Protein AF-A2FQ70-F1 (afdb_monomer)

Solvent-accessible surface area (backbone atoms only — not comparable to full-atom values): 15731 Å² total; per-residue (Å²): 133,91,79,82,79,74,64,82,84,47,38,10,78,72,77,66,45,71,36,77,46,61,40,93,84,80,62,54,31,22,61,46,71,70,40,51,61,66,70,35,66,69,57,44,52,50,53,54,53,52,56,50,64,78,64,57,74,79,84,76,52,71,67,57,53,53,50,53,50,50,51,51,51,51,51,63,72,43,50,85,73,50,71,77,78,72,83,74,77,78,70,72,68,74,56,78,50,94,68,68,82,82,52,70,74,64,92,48,76,66,68,93,80,77,65,93,39,49,69,28,43,48,51,18,48,42,36,24,50,45,44,49,34,62,75,40,57,71,56,49,85,90,44,52,66,61,50,52,56,49,33,35,64,25,7,56,52,51,66,52,86,66,88,36,82,38,58,64,63,22,45,53,55,30,57,52,34,40,65,75,40,101,72,61,68,58,69,70,58,58,51,51,31,47,48,48,41,31,46,25,40,73,40,64,49,45,43,36,39,54,39,41,52,52,26,59,62,34,65,82,47,91,52,60,70,38,28,51,51,31,49,49,48,35,19,37,50,81,71,58,50,71,67,59,39,52,50,53,26,51,53,40,47,56,50,38,53,54,51,52,51,52,51,54,55,52,55,54,52,60,61,74,75,108

Organism: Trichomonas vaginalis (strain ATCC PRA-98 / G3) (NCBI:txid412133)

Secondary structure (DSSP, 8-state):
-------GGGB-TTT-SBP-EE-TTT--EESSHHHHHHH-HHHHHHHHHHHHHHTPPP---HHHHHHHHHHHHHHHHTTTTS------PPP--GGGSSS-SS-----SPPPSS--TTHHHHHHHHHHHHHHHHHHTTT--GGGHHHHHHHHHHH-HHHHS-----SHHHHHHHHHHHHHHSTT---HHHHHHHHHHHHHHTT-HHHHHHHHHHHHHHHHTSS-HHHHHHHHHHHHHGGGS-HHHHHHHHHHHHHHHHHHHHHHHHHHHHHHTT-

InterPro domains:
  IPR007009 Shq1, C-terminal domain [PF04925] (117-255)
  IPR007529 Zinc finger, HIT-type [PF04438] (10-37)
  IPR007529 Zinc finger, HIT-type [PS51083] (12-43)
  IPR039646 Zinc finger HIT domain-containing protein 2 [PTHR15555] (112-255)

Nearest PDB structures (foldseek):
  3zuz-assembly1_A  TM=5.993E-01  e=3.998E-04  Saccharomyces cerevisiae S288C
  3uah-assembly1_A  TM=6.498E-01  e=1.653E-03  Saccharomyces cerevisiae S288C

Mean predicted aligned error: 15.1 Å

Structure (mmCIF, N/CA/C/O backbone):
data_AF-A2FQ70-F1
#
_entry.id   AF-A2FQ70-F1
#
loop_
_atom_site.group_PDB
_atom_site.id
_atom_site.type_symbol
_atom_site.label_atom_id
_atom_site.label_alt_id
_atom_site.label_comp_id
_atom_site.label_asym_id
_atom_site.label_entity_id
_atom_site.label_seq_id
_atom_site.pdbx_PDB_ins_code
_atom_site.Cartn_x
_atom_site.Cartn_y
_atom_site.Cartn_z
_atom_site.occupancy
_atom_site.B_iso_or_equiv
_atom_site.auth_seq_id
_atom_site.auth_comp_id
_atom_site.auth_asym_id
_atom_site.auth_atom_id
_atom_site.pdbx_PDB_model_num
ATOM 1 N N . MET A 1 1 ? 39.491 43.743 -41.163 1.00 35.88 1 MET A N 1
ATOM 2 C CA . MET A 1 1 ? 39.012 42.982 -42.331 1.00 35.88 1 MET A CA 1
ATOM 3 C C . MET A 1 1 ? 39.316 41.528 -42.066 1.00 35.88 1 MET A C 1
ATOM 5 O O . MET A 1 1 ? 40.481 41.169 -41.952 1.00 35.88 1 MET A O 1
ATOM 9 N N . GLU A 1 2 ? 38.250 40.767 -41.841 1.00 43.47 2 GLU A N 1
ATOM 10 C CA . GLU A 1 2 ? 38.241 39.314 -41.711 1.00 43.47 2 GLU A CA 1
ATOM 11 C C . GLU A 1 2 ? 38.916 38.644 -42.904 1.00 43.47 2 GLU A C 1
ATOM 13 O O . GLU A 1 2 ? 38.654 39.025 -44.043 1.00 43.47 2 GLU A O 1
ATOM 18 N N . LYS A 1 3 ? 39.688 37.594 -42.623 1.00 39.66 3 LYS A N 1
ATOM 19 C CA . LYS A 1 3 ? 39.691 36.358 -43.409 1.00 39.66 3 LYS A CA 1
ATOM 20 C C . LYS A 1 3 ? 39.972 35.199 -42.458 1.00 39.66 3 LYS A C 1
ATOM 22 O O . LYS A 1 3 ? 41.116 34.821 -42.238 1.00 39.66 3 LYS A O 1
ATOM 27 N N . THR A 1 4 ? 38.923 34.674 -41.837 1.00 43.19 4 THR A N 1
ATOM 28 C CA . THR A 1 4 ? 38.932 33.288 -41.366 1.00 43.19 4 THR A CA 1
ATOM 29 C C . THR A 1 4 ? 38.690 32.418 -42.590 1.00 43.19 4 THR A C 1
ATOM 31 O O . THR A 1 4 ? 37.541 32.182 -42.962 1.00 43.19 4 THR A O 1
ATOM 34 N N . ASP A 1 5 ? 39.769 31.991 -43.242 1.00 45.50 5 ASP A N 1
ATOM 35 C CA . ASP A 1 5 ? 39.714 30.853 -44.154 1.00 45.50 5 ASP A CA 1
ATOM 36 C C . ASP A 1 5 ? 39.382 29.624 -43.298 1.00 45.50 5 ASP A C 1
ATOM 38 O O . ASP A 1 5 ? 40.244 29.031 -42.651 1.00 45.50 5 ASP A O 1
ATOM 42 N N . ILE A 1 6 ? 38.091 29.298 -43.203 1.00 50.47 6 ILE A N 1
ATOM 43 C CA . ILE A 1 6 ? 37.646 27.998 -42.708 1.00 50.47 6 ILE A CA 1
ATOM 44 C C . ILE A 1 6 ? 38.083 27.006 -43.779 1.00 50.47 6 ILE A C 1
ATOM 46 O O . ILE A 1 6 ? 37.476 26.935 -44.848 1.00 50.47 6 ILE A O 1
ATOM 50 N N . ASP A 1 7 ? 39.173 26.295 -43.506 1.00 50.72 7 ASP A N 1
ATOM 51 C CA . ASP A 1 7 ? 39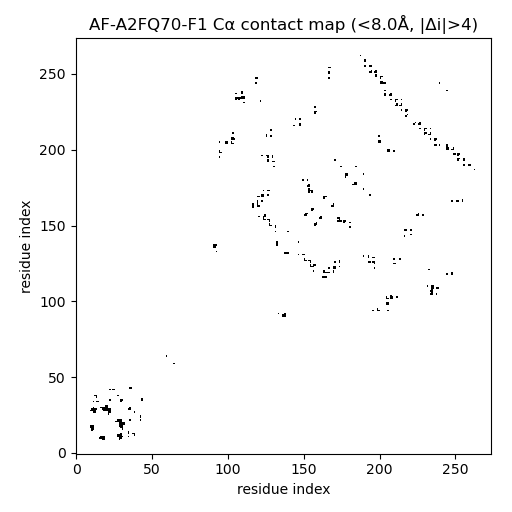.634 25.183 -44.322 1.00 50.72 7 ASP A CA 1
ATOM 52 C C . ASP A 1 7 ? 38.470 24.185 -44.468 1.00 50.72 7 ASP A C 1
ATOM 54 O O . ASP A 1 7 ? 38.008 23.575 -43.500 1.00 50.72 7 ASP A O 1
ATOM 58 N N . LEU A 1 8 ? 37.942 24.068 -45.690 1.00 54.56 8 LEU A N 1
ATOM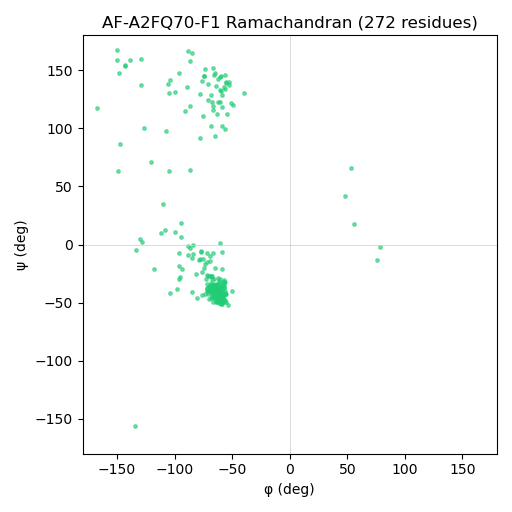 59 C CA . LEU A 1 8 ? 36.805 23.211 -46.057 1.00 54.56 8 LEU A CA 1
ATOM 60 C C . LEU A 1 8 ? 37.052 21.723 -45.746 1.00 54.56 8 LEU A C 1
ATOM 62 O O . LEU A 1 8 ? 36.144 20.904 -45.878 1.00 54.56 8 LEU A O 1
ATOM 66 N N . THR A 1 9 ? 38.267 21.363 -45.330 1.00 60.31 9 THR A N 1
ATOM 67 C CA . THR A 1 9 ? 38.670 20.006 -44.970 1.00 60.31 9 THR A CA 1
ATOM 68 C C . THR A 1 9 ? 38.341 19.603 -43.526 1.00 60.31 9 THR A C 1
ATOM 70 O O . THR A 1 9 ? 38.402 18.415 -43.221 1.00 60.31 9 THR A O 1
ATOM 73 N N . ASP A 1 10 ? 37.889 20.520 -42.665 1.00 75.81 10 ASP A N 1
ATOM 74 C CA . ASP A 1 10 ? 37.580 20.234 -41.250 1.00 75.81 10 ASP A CA 1
ATOM 75 C C . ASP A 1 10 ? 36.085 20.025 -40.952 1.00 75.81 10 ASP A C 1
ATOM 77 O O . ASP A 1 10 ? 35.665 19.978 -39.792 1.00 75.81 10 ASP A O 1
ATOM 81 N N . LEU A 1 11 ? 35.246 19.900 -41.980 1.00 86.62 11 LEU A N 1
ATOM 82 C CA . LEU A 1 11 ? 33.803 19.739 -41.816 1.00 86.62 11 LEU A CA 1
ATOM 83 C C . LEU A 1 11 ? 33.376 18.267 -41.867 1.00 86.62 11 LEU A C 1
ATOM 85 O O . LEU A 1 11 ? 33.967 17.428 -42.537 1.00 86.62 11 LEU A O 1
ATOM 89 N N . CYS A 1 12 ? 32.326 17.957 -41.114 1.00 90.38 12 CYS A N 1
ATOM 90 C CA . CYS A 1 12 ? 31.648 16.671 -41.098 1.00 90.38 12 CYS A CA 1
ATOM 91 C C . CYS A 1 12 ? 30.936 16.456 -42.434 1.00 90.38 12 CYS A C 1
ATOM 93 O O . CYS A 1 12 ? 30.106 17.278 -42.826 1.00 90.38 12 CYS A O 1
ATOM 95 N N . ASP A 1 13 ? 31.169 15.310 -43.066 1.00 86.50 13 ASP A N 1
ATOM 96 C CA . ASP A 1 13 ? 30.586 14.967 -44.368 1.00 86.50 13 ASP A CA 1
ATOM 97 C C . ASP A 1 13 ? 29.068 14.712 -44.300 1.00 86.50 13 ASP A C 1
ATOM 99 O O . ASP A 1 13 ? 28.409 14.581 -45.325 1.00 86.50 13 ASP A O 1
ATOM 103 N N . VAL A 1 14 ? 28.499 14.634 -43.090 1.00 88.44 14 VAL A N 1
ATOM 104 C CA . VAL A 1 14 ? 27.070 14.356 -42.864 1.00 88.44 14 VAL A CA 1
ATOM 105 C C . VAL A 1 14 ? 26.281 15.606 -42.479 1.00 88.44 14 VAL A C 1
ATOM 107 O O . VAL A 1 14 ? 25.147 15.773 -42.912 1.00 88.44 14 VAL A O 1
ATOM 110 N N . CYS A 1 15 ? 26.836 16.468 -41.623 1.00 91.06 15 CYS A N 1
ATOM 111 C CA . CYS A 1 15 ? 26.103 17.610 -41.057 1.00 91.06 15 CYS A CA 1
ATOM 112 C C . CYS A 1 15 ? 26.823 18.954 -41.206 1.00 91.06 15 CYS A C 1
ATOM 114 O O . CYS A 1 15 ? 26.337 19.957 -40.688 1.00 91.06 15 CYS A O 1
ATOM 116 N N . HIS A 1 16 ? 27.989 18.968 -41.861 1.00 87.50 16 HIS A N 1
ATOM 117 C CA . HIS A 1 16 ? 28.802 20.152 -42.150 1.00 87.50 16 HIS A CA 1
ATOM 118 C C . HIS A 1 16 ? 29.208 20.995 -40.925 1.00 87.50 16 HIS A C 1
ATOM 120 O O . HIS A 1 16 ? 29.621 22.141 -41.063 1.00 87.50 16 HIS A O 1
ATOM 126 N N . LYS A 1 17 ? 29.130 20.430 -39.714 1.00 87.00 17 LYS A N 1
ATOM 127 C CA . LYS A 1 17 ? 29.745 20.980 -38.492 1.00 87.00 17 LYS A CA 1
ATOM 128 C C . LYS A 1 17 ? 31.205 20.540 -38.396 1.00 87.00 17 LYS A C 1
ATOM 130 O O . LYS A 1 17 ? 31.579 19.575 -39.050 1.00 87.00 17 LYS A O 1
ATOM 135 N N . LYS A 1 18 ? 32.013 21.176 -37.543 1.00 87.12 18 LYS A N 1
ATOM 136 C CA . LYS A 1 18 ? 33.415 20.782 -37.319 1.00 87.12 18 LYS A CA 1
ATOM 137 C C . LYS A 1 18 ? 33.537 19.278 -37.016 1.00 87.12 18 LYS A C 1
ATOM 139 O O . LYS A 1 18 ? 32.911 18.779 -36.078 1.00 87.12 18 LYS A O 1
ATOM 144 N N . ALA A 1 19 ? 34.307 18.558 -37.824 1.00 86.69 19 ALA A N 1
ATOM 145 C CA . ALA A 1 19 ? 34.587 17.144 -37.636 1.00 86.69 19 ALA A CA 1
ATOM 146 C C . ALA A 1 19 ? 35.585 16.939 -36.490 1.00 86.69 19 ALA A C 1
ATOM 148 O O . ALA A 1 19 ? 36.494 17.739 -36.285 1.00 86.69 19 ALA A O 1
ATOM 149 N N . MET A 1 20 ? 35.409 15.851 -35.742 1.00 87.38 20 MET A N 1
ATOM 150 C CA . MET A 1 20 ? 36.317 15.461 -34.654 1.00 87.38 20 MET A CA 1
ATOM 151 C C . MET A 1 20 ? 36.990 14.115 -34.909 1.00 87.38 20 MET A C 1
ATOM 153 O O . MET A 1 20 ? 38.029 13.818 -34.327 1.00 87.38 20 MET A O 1
ATOM 157 N N . TYR A 1 21 ? 36.398 13.298 -35.775 1.00 89.44 21 TYR A N 1
ATOM 158 C CA . TYR A 1 21 ? 36.809 11.927 -36.015 1.00 89.44 21 TYR A CA 1
ATOM 159 C C . TYR A 1 21 ? 36.755 11.620 -37.511 1.00 89.44 21 TYR A C 1
ATOM 161 O O . TYR A 1 21 ? 36.060 12.293 -38.274 1.00 89.44 21 TYR A O 1
ATOM 169 N N . SER A 1 22 ? 37.486 10.590 -37.932 1.00 89.38 22 SER A N 1
ATOM 170 C CA . SER A 1 22 ? 37.495 10.102 -39.314 1.00 89.38 22 SER A CA 1
ATOM 171 C C . SER A 1 22 ? 37.249 8.600 -39.338 1.00 89.38 22 SER A C 1
ATOM 173 O O . SER A 1 22 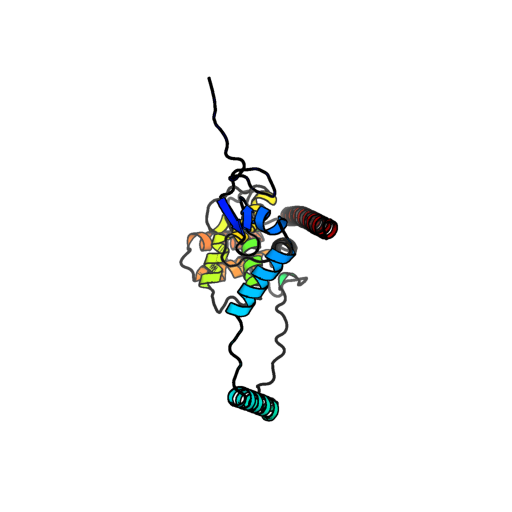? 37.790 7.859 -38.517 1.00 89.38 22 SER A O 1
ATOM 175 N N . CYS A 1 23 ? 36.411 8.142 -40.266 1.00 87.31 23 CYS A N 1
ATOM 176 C CA . CYS A 1 23 ? 36.077 6.734 -40.408 1.00 87.31 23 CYS A CA 1
ATOM 177 C C . CYS A 1 23 ? 37.314 5.954 -40.882 1.00 87.31 23 CYS A C 1
ATOM 179 O O . CYS A 1 23 ? 37.824 6.237 -41.965 1.00 87.31 23 CYS A O 1
ATOM 181 N N . PRO A 1 24 ? 37.772 4.925 -40.150 1.00 82.19 24 PRO A N 1
ATOM 182 C CA . PRO A 1 24 ? 38.987 4.188 -40.501 1.00 82.19 24 PRO A CA 1
ATOM 183 C C . PRO A 1 24 ? 38.845 3.345 -41.777 1.00 82.19 24 PRO A C 1
ATOM 185 O O . PRO A 1 24 ? 39.841 2.876 -42.314 1.00 82.19 24 PRO A O 1
ATOM 188 N N . ASN A 1 25 ? 37.618 3.127 -42.263 1.00 83.38 25 ASN A N 1
ATOM 189 C CA . ASN A 1 25 ? 37.354 2.288 -43.432 1.00 83.38 25 ASN A CA 1
ATOM 190 C C . ASN A 1 25 ? 37.231 3.079 -44.746 1.00 83.38 25 ASN A C 1
ATOM 192 O O . ASN A 1 25 ? 37.525 2.537 -45.806 1.00 83.38 25 ASN A O 1
ATOM 196 N N . CYS A 1 26 ? 36.775 4.332 -44.706 1.00 88.19 26 CYS A N 1
ATOM 197 C CA . CYS A 1 26 ? 36.574 5.144 -45.915 1.00 88.19 26 CYS A CA 1
ATOM 198 C C . CYS A 1 26 ? 37.138 6.567 -45.824 1.00 88.19 26 CYS A C 1
ATOM 200 O O . CYS A 1 26 ? 37.082 7.295 -46.806 1.00 88.19 26 CYS A O 1
ATOM 202 N N . GLY A 1 27 ? 37.653 6.979 -44.663 1.00 85.38 27 GLY A N 1
ATOM 203 C CA . GLY A 1 27 ? 38.191 8.320 -44.433 1.00 85.38 27 GLY A CA 1
ATOM 204 C C . GLY A 1 27 ? 37.144 9.414 -44.205 1.00 85.38 27 GLY A C 1
ATOM 205 O O . GLY A 1 27 ? 37.535 10.543 -43.933 1.00 85.38 27 GLY A O 1
ATOM 206 N N . ALA A 1 28 ? 35.843 9.103 -44.269 1.00 87.88 28 ALA A N 1
ATOM 207 C CA . ALA A 1 28 ? 34.776 10.090 -44.078 1.00 87.88 28 ALA A CA 1
ATOM 208 C C . ALA A 1 28 ? 34.855 10.752 -42.695 1.00 87.88 28 ALA A C 1
ATOM 210 O O . ALA A 1 28 ? 34.970 10.068 -41.671 1.00 87.88 28 ALA A O 1
ATOM 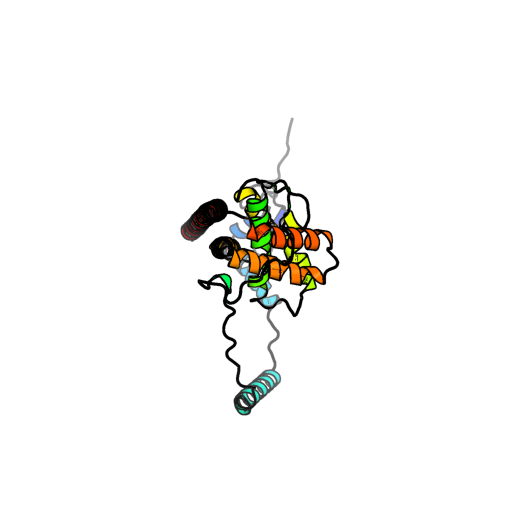211 N N . ARG A 1 29 ? 34.767 12.079 -42.659 1.00 88.44 29 ARG A N 1
ATOM 212 C CA . ARG A 1 29 ? 34.905 12.889 -41.450 1.00 88.44 29 ARG A CA 1
ATOM 213 C C . ARG A 1 29 ? 33.554 13.076 -40.773 1.00 88.44 29 ARG A C 1
ATOM 215 O O . ARG A 1 29 ? 32.553 13.377 -41.420 1.00 88.44 29 ARG A O 1
ATOM 222 N N . TYR A 1 30 ? 33.509 12.919 -39.452 1.00 91.19 30 TYR A N 1
ATOM 223 C CA . TYR A 1 30 ? 32.272 13.032 -38.681 1.00 91.19 30 TYR A CA 1
ATOM 224 C C . TYR A 1 30 ? 32.474 13.696 -37.313 1.00 91.19 30 TYR A C 1
ATOM 226 O O . TYR A 1 30 ? 33.564 13.684 -36.738 1.00 91.19 30 TYR A O 1
ATOM 234 N N . CYS A 1 31 ? 31.410 14.302 -36.777 1.00 91.12 31 CYS A N 1
ATOM 235 C CA . CYS A 1 31 ? 31.449 14.996 -35.483 1.00 91.12 31 CYS A CA 1
ATOM 236 C C . CYS A 1 31 ? 30.985 14.133 -34.296 1.00 91.12 31 CYS A C 1
ATOM 238 O O . CYS A 1 31 ? 31.410 14.367 -33.172 1.00 91.12 31 CYS A O 1
ATOM 240 N N . SER A 1 32 ? 30.105 13.148 -34.516 1.00 90.62 32 SER A N 1
ATOM 241 C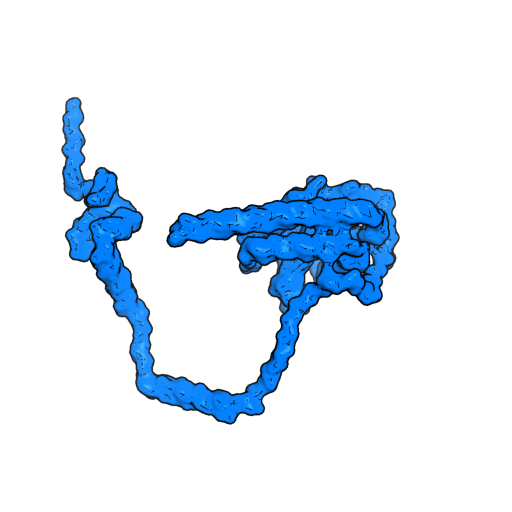 CA . SER A 1 32 ? 29.493 12.343 -33.448 1.00 90.62 32 SER A CA 1
ATOM 242 C C . SER A 1 32 ? 29.142 10.925 -33.904 1.00 90.62 32 SER A C 1
ATOM 244 O O . SER A 1 32 ? 29.105 10.636 -35.102 1.00 90.62 32 SER A O 1
ATOM 246 N N . ASN A 1 33 ? 28.831 10.043 -32.947 1.00 87.25 33 ASN A N 1
ATOM 247 C CA . ASN A 1 33 ? 28.393 8.669 -33.223 1.00 87.25 33 ASN A CA 1
ATOM 248 C C . ASN A 1 33 ? 27.135 8.628 -34.117 1.00 87.25 33 ASN A C 1
ATOM 250 O O . ASN A 1 33 ? 27.030 7.788 -35.004 1.00 87.25 33 ASN A O 1
ATOM 254 N N . GLU A 1 34 ? 26.217 9.586 -33.969 1.00 87.44 34 GLU A N 1
ATOM 255 C CA . GLU A 1 34 ? 25.049 9.692 -34.852 1.00 87.44 34 GLU A CA 1
ATOM 256 C C . GLU A 1 34 ? 25.437 9.941 -36.316 1.00 87.44 34 GLU A C 1
ATOM 258 O O . GLU A 1 34 ? 24.892 9.302 -37.216 1.00 87.44 34 GLU A O 1
ATOM 263 N N . CYS A 1 35 ? 26.409 10.825 -36.567 1.00 89.25 35 CYS A N 1
ATOM 264 C CA . CYS A 1 35 ? 26.930 11.051 -37.918 1.00 89.25 35 CYS A CA 1
ATOM 265 C C . CYS A 1 35 ? 27.712 9.829 -38.419 1.00 89.25 35 CYS A C 1
ATOM 267 O O . CYS A 1 35 ? 27.586 9.451 -39.581 1.00 89.25 35 CYS A O 1
ATOM 269 N N . PHE A 1 36 ? 28.434 9.137 -37.534 1.00 87.44 36 PHE A N 1
ATOM 270 C CA . PHE A 1 36 ? 29.067 7.862 -37.865 1.00 87.44 36 PHE A CA 1
ATOM 271 C C . PHE A 1 36 ? 28.048 6.781 -38.257 1.00 87.44 36 PHE A C 1
ATOM 273 O O . PHE A 1 36 ? 28.290 6.038 -39.197 1.00 87.44 36 PHE A O 1
ATOM 280 N N . LYS A 1 37 ? 26.874 6.690 -37.632 1.00 87.69 37 LYS A N 1
ATOM 281 C CA . LYS A 1 37 ? 25.856 5.707 -38.050 1.00 87.69 37 LYS A CA 1
ATOM 282 C C . LYS A 1 37 ? 25.209 6.046 -39.398 1.00 87.69 37 LYS A C 1
ATOM 284 O O . LYS A 1 37 ? 24.776 5.145 -40.110 1.00 87.69 37 LYS A O 1
ATOM 289 N N . LYS A 1 38 ? 25.165 7.330 -39.761 1.00 87.19 38 LYS A N 1
ATOM 290 C CA . LYS A 1 38 ? 24.486 7.821 -40.970 1.00 87.19 38 LYS A CA 1
ATOM 291 C C . LYS A 1 38 ? 25.391 7.950 -42.201 1.00 87.19 38 LYS A C 1
ATOM 293 O O . LYS A 1 38 ? 24.867 7.941 -43.307 1.00 87.19 38 LYS A O 1
ATOM 298 N N . HIS A 1 39 ? 26.718 8.038 -42.045 1.00 87.31 39 HIS A N 1
ATOM 299 C CA . HIS A 1 39 ? 27.615 8.308 -43.183 1.00 87.31 39 HIS A CA 1
ATOM 300 C C . HIS A 1 39 ? 27.652 7.182 -44.234 1.00 87.31 39 HIS A C 1
ATOM 302 O O . HIS A 1 39 ? 27.764 7.454 -45.425 1.00 87.31 39 HIS A O 1
ATOM 308 N N . SER A 1 40 ? 27.597 5.911 -43.817 1.00 86.31 40 SER A N 1
ATOM 309 C CA . SER A 1 40 ? 27.566 4.760 -44.726 1.00 86.31 40 SER A CA 1
ATOM 310 C C . SER A 1 40 ? 27.199 3.479 -43.982 1.00 86.31 40 SER A C 1
ATOM 312 O O . SER A 1 40 ? 27.967 2.988 -43.153 1.00 86.31 40 SER A O 1
ATOM 314 N N . VAL A 1 41 ? 26.069 2.874 -44.352 1.00 82.94 41 VAL A N 1
ATOM 315 C CA . VAL A 1 41 ? 25.608 1.589 -43.795 1.00 82.94 41 VAL A CA 1
ATOM 316 C C . VAL A 1 41 ? 26.660 0.485 -43.984 1.00 82.94 41 VAL A C 1
ATOM 318 O O . VAL A 1 41 ? 26.893 -0.320 -43.086 1.00 82.94 41 VAL A O 1
ATOM 321 N N . SER A 1 42 ? 27.376 0.486 -45.114 1.00 86.06 42 SER A N 1
ATOM 322 C CA . SER A 1 42 ? 28.448 -0.482 -45.394 1.00 86.06 42 SER A CA 1
ATOM 323 C C . SER A 1 42 ? 29.625 -0.356 -44.417 1.00 86.06 42 SER A C 1
ATOM 325 O O . SER A 1 42 ? 30.129 -1.362 -43.917 1.00 86.06 42 SER A O 1
ATOM 327 N N . CYS A 1 43 ? 30.045 0.871 -44.092 1.00 86.44 43 CYS A N 1
ATOM 328 C CA . CYS A 1 43 ? 31.149 1.101 -43.156 1.00 86.44 43 CYS A CA 1
ATOM 329 C C . CYS A 1 43 ? 30.753 0.782 -41.710 1.00 86.44 43 CYS A C 1
ATOM 331 O O . CYS A 1 43 ? 31.546 0.189 -40.980 1.00 86.44 43 CYS A O 1
ATOM 333 N N . VAL A 1 44 ? 29.517 1.108 -41.320 1.00 83.56 44 VAL A N 1
ATOM 334 C CA . VAL A 1 44 ? 28.966 0.777 -39.997 1.00 83.56 44 VAL A CA 1
ATOM 335 C C . VAL A 1 44 ? 28.889 -0.740 -39.808 1.00 83.56 44 VAL A C 1
ATOM 337 O O . VAL A 1 44 ? 29.362 -1.258 -38.797 1.00 83.56 44 VAL A O 1
ATOM 340 N N . ASN A 1 45 ? 28.398 -1.467 -40.815 1.00 83.50 45 ASN A N 1
ATOM 341 C CA . ASN A 1 45 ? 28.325 -2.929 -40.777 1.00 83.50 45 ASN A CA 1
ATOM 342 C C . ASN A 1 45 ? 29.714 -3.575 -40.732 1.00 83.50 45 ASN A C 1
ATOM 344 O O . ASN A 1 45 ? 29.933 -4.516 -39.971 1.00 83.50 45 ASN A O 1
ATOM 348 N N . LYS A 1 46 ? 30.682 -3.053 -41.499 1.00 83.75 46 LYS A N 1
ATOM 349 C CA . LYS A 1 46 ? 32.072 -3.534 -41.456 1.00 83.75 46 LYS A CA 1
ATOM 350 C C . LYS A 1 46 ? 32.701 -3.330 -40.080 1.00 83.75 46 LYS A C 1
ATOM 352 O O . LYS A 1 46 ? 33.305 -4.267 -39.562 1.00 83.75 46 LYS A O 1
ATOM 357 N N . PHE A 1 47 ? 32.514 -2.159 -39.472 1.00 79.75 47 PHE A N 1
ATOM 358 C CA . PHE A 1 47 ? 32.993 -1.879 -38.119 1.00 79.75 47 PHE A CA 1
ATOM 359 C C . PHE A 1 47 ? 32.394 -2.856 -37.096 1.00 79.75 47 PHE A C 1
ATOM 361 O O . PHE A 1 47 ? 33.146 -3.541 -36.407 1.00 79.75 47 PHE A O 1
ATOM 368 N N . ALA A 1 48 ? 31.065 -3.019 -37.084 1.00 76.06 48 ALA A N 1
ATOM 369 C CA . ALA A 1 48 ? 30.380 -3.960 -36.194 1.00 76.06 48 ALA A CA 1
ATOM 370 C C . ALA A 1 48 ? 30.852 -5.411 -36.401 1.00 76.06 48 ALA A C 1
ATOM 372 O O . ALA A 1 48 ? 31.142 -6.122 -35.440 1.00 76.06 48 ALA A O 1
ATOM 373 N N . SER A 1 49 ? 31.008 -5.842 -37.657 1.00 76.31 49 SER A N 1
ATOM 374 C CA . SER A 1 49 ? 31.486 -7.192 -37.975 1.00 76.31 49 SER A CA 1
ATOM 375 C C . SER A 1 49 ? 32.927 -7.439 -37.517 1.00 76.31 49 SER A C 1
ATOM 377 O O . SER A 1 49 ? 33.251 -8.542 -37.080 1.00 76.31 49 SER A O 1
ATOM 379 N N . ASN A 1 50 ? 33.793 -6.423 -37.575 1.00 76.25 50 ASN A N 1
ATOM 380 C CA . ASN A 1 50 ? 35.164 -6.531 -37.085 1.00 76.25 50 ASN A CA 1
ATOM 381 C C . ASN A 1 50 ? 35.203 -6.608 -35.556 1.00 76.25 50 ASN A C 1
ATOM 383 O O . ASN A 1 50 ? 35.938 -7.439 -35.027 1.00 76.25 50 ASN A O 1
ATOM 387 N N . SER A 1 51 ? 34.368 -5.833 -34.857 1.00 67.62 51 SER A N 1
ATOM 388 C CA . SER A 1 51 ? 34.218 -5.941 -33.400 1.00 67.62 51 SER A CA 1
ATOM 389 C C . SER A 1 51 ? 33.736 -7.333 -32.970 1.00 67.62 51 SER A C 1
ATOM 391 O O . SER A 1 51 ? 34.274 -7.909 -32.027 1.00 67.62 51 SER A O 1
ATOM 393 N N . LEU A 1 52 ? 32.791 -7.934 -33.703 1.00 69.00 52 LEU A N 1
ATOM 394 C CA . LEU A 1 52 ? 32.326 -9.300 -33.427 1.00 69.00 52 LEU A CA 1
ATOM 395 C C . LEU A 1 52 ? 33.415 -10.357 -33.671 1.00 69.00 52 LEU A C 1
ATOM 397 O O . LEU A 1 52 ? 33.528 -11.307 -32.902 1.00 69.00 52 LEU A O 1
ATOM 401 N N . LYS A 1 53 ? 34.265 -10.182 -34.692 1.00 71.88 53 LYS A N 1
ATOM 402 C CA . LYS A 1 53 ? 35.404 -11.086 -34.946 1.00 71.88 53 LYS A CA 1
ATOM 403 C C . LYS A 1 53 ? 36.444 -11.051 -33.827 1.00 71.88 53 LYS A C 1
ATOM 405 O O . LYS A 1 53 ? 37.022 -12.089 -33.524 1.00 71.88 53 LYS A O 1
ATOM 410 N N . THR A 1 54 ? 36.665 -9.894 -33.198 1.00 69.50 54 THR A N 1
ATOM 411 C CA . THR A 1 54 ? 37.575 -9.774 -32.044 1.00 69.50 54 THR A CA 1
ATOM 412 C C . THR A 1 54 ? 37.009 -10.360 -30.749 1.00 69.50 54 THR A C 1
ATOM 414 O O . THR A 1 54 ? 37.774 -10.626 -29.830 1.00 69.50 54 THR A O 1
ATOM 417 N N . MET A 1 55 ? 35.694 -10.592 -30.679 1.00 66.19 55 MET A N 1
ATOM 418 C CA . MET A 1 55 ? 34.995 -11.155 -29.513 1.00 66.19 55 MET A CA 1
ATOM 419 C C . MET A 1 55 ? 34.515 -12.596 -29.747 1.00 66.19 55 MET A C 1
ATOM 421 O O . MET A 1 55 ? 33.700 -13.108 -28.981 1.00 66.19 55 MET A O 1
ATOM 425 N N . ALA A 1 56 ? 34.980 -13.258 -30.813 1.00 64.81 56 ALA A N 1
ATOM 426 C CA . ALA A 1 56 ? 34.583 -14.627 -31.111 1.00 64.81 56 ALA A CA 1
ATOM 427 C C . ALA A 1 56 ? 34.994 -15.556 -29.959 1.00 64.81 56 ALA A C 1
ATOM 429 O O . ALA A 1 56 ? 36.173 -15.637 -29.607 1.00 64.81 56 ALA A O 1
ATOM 430 N N . ALA A 1 57 ? 34.015 -16.258 -29.380 1.00 64.25 57 ALA A N 1
ATOM 431 C CA . ALA A 1 57 ? 34.276 -17.236 -28.334 1.00 64.25 57 ALA A CA 1
ATOM 432 C C . ALA A 1 57 ? 35.297 -18.279 -28.835 1.00 64.25 57 ALA A C 1
ATOM 434 O O . ALA A 1 57 ? 35.221 -18.696 -30.000 1.00 64.25 57 ALA A O 1
ATOM 435 N N . PRO A 1 58 ? 36.250 -18.714 -27.990 1.00 70.25 58 PRO A N 1
ATOM 436 C CA . PRO A 1 58 ? 37.191 -19.760 -28.360 1.00 70.25 58 PRO A CA 1
ATOM 437 C C . PRO A 1 58 ? 36.444 -20.991 -28.874 1.00 70.25 58 PRO A C 1
ATOM 439 O O . PRO A 1 58 ? 35.441 -21.408 -28.291 1.00 70.25 58 PRO A O 1
ATOM 442 N N . ARG A 1 59 ? 36.935 -21.599 -29.961 1.00 69.50 59 ARG A N 1
ATOM 443 C CA . ARG A 1 59 ? 36.412 -22.895 -30.404 1.00 69.50 59 ARG A CA 1
ATOM 444 C C . ARG A 1 59 ? 36.702 -23.917 -29.310 1.00 69.50 59 ARG A C 1
ATOM 446 O O . ARG A 1 59 ? 37.860 -24.229 -29.044 1.00 69.50 59 ARG A O 1
ATOM 453 N N . VAL A 1 60 ? 35.644 -24.402 -28.674 1.00 74.25 60 VAL A N 1
ATOM 454 C CA . VAL A 1 60 ? 35.718 -25.433 -27.639 1.00 74.25 60 VAL A CA 1
ATOM 455 C C . VAL A 1 60 ? 36.253 -26.726 -28.266 1.00 74.25 60 VAL A C 1
ATOM 457 O O . VAL A 1 60 ? 35.868 -27.077 -29.384 1.00 74.25 60 VAL A O 1
ATOM 460 N N . SER A 1 61 ? 37.174 -27.415 -27.583 1.00 81.19 61 SER A N 1
ATOM 461 C CA . SER A 1 61 ? 37.764 -28.654 -28.098 1.00 81.19 61 SER A CA 1
ATOM 462 C C . SER A 1 61 ? 36.723 -29.774 -28.186 1.00 81.19 61 SER A C 1
ATOM 464 O O . SER A 1 61 ? 35.766 -29.830 -27.411 1.00 81.19 61 SER A O 1
ATOM 466 N N . THR A 1 62 ? 36.927 -30.708 -29.114 1.00 81.81 62 THR A N 1
ATOM 467 C CA . THR A 1 62 ? 36.082 -31.903 -29.266 1.00 81.81 62 THR A CA 1
ATOM 468 C C . THR A 1 62 ? 36.026 -32.745 -27.994 1.00 81.81 62 THR A C 1
ATOM 470 O O . THR A 1 62 ? 34.988 -33.326 -27.694 1.00 81.81 62 THR A O 1
ATOM 473 N N . GLU A 1 63 ? 37.104 -32.772 -27.212 1.00 84.31 63 GLU A N 1
ATOM 474 C CA . GLU A 1 63 ? 37.168 -33.472 -25.928 1.00 84.31 63 GLU A CA 1
ATOM 475 C C . GLU A 1 63 ? 36.262 -32.839 -24.865 1.00 84.31 63 GLU A C 1
ATOM 477 O O . GLU A 1 63 ? 35.541 -33.552 -24.165 1.00 84.31 63 GLU A O 1
ATOM 482 N N . VAL A 1 64 ? 36.220 -31.505 -24.784 1.00 81.19 64 VAL A N 1
ATOM 483 C CA . VAL A 1 64 ? 35.302 -30.797 -23.879 1.00 81.19 64 VAL A CA 1
ATOM 484 C C . VAL A 1 64 ? 33.855 -31.024 -24.311 1.00 81.19 64 VAL A C 1
ATOM 486 O O . VAL A 1 64 ? 33.019 -31.303 -23.459 1.00 81.19 64 VAL A O 1
ATOM 489 N N . ILE A 1 65 ? 33.566 -31.001 -25.617 1.00 84.00 65 ILE A N 1
ATOM 490 C CA . ILE A 1 65 ? 32.228 -31.306 -26.155 1.00 84.00 65 ILE A CA 1
ATOM 491 C C . ILE A 1 65 ? 31.805 -32.742 -25.809 1.00 84.00 65 ILE A C 1
ATOM 493 O O . ILE A 1 65 ? 30.683 -32.970 -25.371 1.00 84.00 65 ILE A O 1
ATOM 497 N N . LEU A 1 66 ? 32.698 -33.720 -25.963 1.00 87.69 66 LEU A N 1
ATOM 498 C CA . LEU A 1 66 ? 32.421 -35.112 -25.598 1.00 87.69 66 LEU A CA 1
ATOM 499 C C . LEU A 1 66 ? 32.215 -35.276 -24.089 1.00 87.69 66 LEU A C 1
ATOM 501 O O . LEU A 1 66 ? 31.382 -36.072 -23.660 1.00 87.69 66 LEU A O 1
ATOM 505 N N . THR A 1 67 ? 32.959 -34.524 -23.279 1.00 87.94 67 THR A N 1
ATOM 506 C CA . THR A 1 67 ? 32.834 -34.550 -21.818 1.00 87.94 67 THR A CA 1
ATOM 507 C C . THR A 1 67 ? 31.503 -33.954 -21.375 1.00 87.94 67 THR A C 1
ATOM 509 O O . THR A 1 67 ? 30.797 -34.572 -20.582 1.00 87.94 67 THR A O 1
ATOM 512 N N . THR A 1 68 ? 31.108 -32.804 -21.928 1.00 85.94 68 THR A N 1
ATOM 513 C CA . THR A 1 68 ? 29.804 -32.195 -21.635 1.00 85.94 68 THR A CA 1
ATOM 514 C C . THR A 1 68 ? 28.659 -33.079 -22.115 1.00 85.94 68 THR A C 1
ATOM 516 O O . THR A 1 68 ? 27.713 -33.288 -21.366 1.00 85.94 68 THR A O 1
ATOM 519 N N . GLN A 1 69 ? 28.763 -33.690 -23.298 1.00 87.94 69 GLN A N 1
ATOM 520 C CA . GLN A 1 69 ? 27.769 -34.650 -23.790 1.00 87.94 69 GLN A CA 1
ATOM 521 C C . GLN A 1 69 ? 27.623 -35.872 -22.877 1.00 87.94 69 GLN A C 1
ATOM 523 O O . GLN A 1 69 ? 26.504 -36.300 -22.611 1.00 87.94 69 GLN A O 1
ATOM 528 N N . LYS A 1 70 ? 28.729 -36.417 -22.355 1.00 88.00 70 LYS A N 1
ATOM 529 C CA . LYS A 1 70 ? 28.691 -37.527 -21.387 1.00 88.00 70 LYS A CA 1
ATOM 530 C C . LYS A 1 70 ? 28.063 -37.116 -20.057 1.00 88.00 70 LYS A C 1
ATOM 532 O O . LYS A 1 70 ? 27.307 -37.894 -19.489 1.00 88.00 70 LYS A O 1
ATOM 537 N N . LEU A 1 71 ? 28.356 -35.909 -19.572 1.00 84.44 71 LEU A N 1
ATOM 538 C CA . LEU A 1 71 ? 27.729 -35.370 -18.363 1.00 84.44 71 LEU A CA 1
ATOM 539 C C . LEU A 1 71 ? 26.214 -35.225 -18.547 1.00 84.44 71 LEU A C 1
ATOM 541 O O . LEU A 1 71 ? 25.467 -35.692 -17.696 1.00 84.44 71 LEU A O 1
ATOM 545 N N . LEU A 1 72 ? 25.769 -34.669 -19.678 1.00 83.50 72 LEU A N 1
ATOM 546 C CA . LEU A 1 72 ? 24.345 -34.549 -20.012 1.00 83.50 72 LEU A CA 1
ATOM 547 C C . LEU A 1 72 ? 23.668 -35.923 -20.110 1.00 83.50 72 LEU A C 1
ATOM 549 O O . LEU A 1 72 ? 22.626 -36.132 -19.500 1.00 83.50 72 LEU A O 1
ATOM 553 N N . ALA A 1 73 ? 24.298 -36.888 -20.786 1.00 85.50 73 ALA A N 1
ATOM 554 C CA . ALA A 1 73 ? 23.776 -38.249 -20.891 1.00 85.50 73 ALA A CA 1
ATOM 555 C C . ALA A 1 73 ? 23.674 -38.953 -19.525 1.00 85.50 73 ALA A C 1
ATOM 557 O O . ALA A 1 73 ? 22.709 -39.670 -19.276 1.00 85.50 73 ALA A O 1
ATOM 558 N N . ASN A 1 74 ? 24.637 -38.728 -18.624 1.00 81.31 74 ASN A N 1
ATOM 559 C CA . ASN A 1 74 ? 24.584 -39.250 -17.256 1.00 81.31 74 ASN A CA 1
ATOM 560 C C . ASN A 1 74 ? 23.479 -38.579 -16.426 1.00 81.31 74 ASN A C 1
ATOM 562 O O . ASN A 1 74 ? 22.813 -39.257 -15.649 1.00 81.31 74 ASN A O 1
ATOM 566 N N . MET A 1 75 ? 23.262 -37.270 -16.594 1.00 74.81 75 MET A N 1
ATOM 567 C CA . MET A 1 75 ? 22.159 -36.552 -15.945 1.00 74.81 75 MET A CA 1
ATOM 568 C C . MET A 1 75 ? 20.791 -37.050 -16.431 1.00 74.81 75 MET A C 1
ATOM 570 O O . MET A 1 75 ? 19.887 -37.223 -15.619 1.00 74.81 75 MET A O 1
ATOM 574 N N . ASP A 1 76 ? 20.650 -37.332 -17.729 1.00 75.38 76 ASP A N 1
ATOM 575 C CA . ASP A 1 76 ? 19.429 -37.905 -18.306 1.00 75.38 76 ASP A CA 1
ATOM 576 C C . ASP A 1 76 ? 19.207 -39.366 -17.879 1.00 75.38 76 ASP A C 1
ATOM 578 O O . ASP A 1 76 ? 18.072 -39.770 -17.625 1.00 75.38 76 ASP A O 1
ATOM 582 N N . ALA A 1 77 ? 20.275 -40.160 -17.757 1.00 75.62 77 ALA A N 1
ATOM 583 C CA . ALA A 1 77 ? 20.200 -41.542 -17.279 1.00 75.62 77 ALA A CA 1
ATOM 584 C C . ALA A 1 77 ? 19.824 -41.627 -15.789 1.00 75.62 77 ALA A C 1
ATOM 586 O O . ALA A 1 77 ? 19.065 -42.512 -15.400 1.00 75.62 77 ALA A O 1
ATOM 587 N N . ASN A 1 78 ? 20.287 -40.672 -14.978 1.00 66.44 78 ASN A N 1
ATOM 588 C CA . ASN A 1 78 ? 19.963 -40.561 -13.553 1.00 66.44 78 ASN A CA 1
ATOM 589 C C . ASN A 1 78 ? 18.781 -39.617 -13.282 1.00 66.44 78 ASN A C 1
ATOM 591 O O . ASN A 1 78 ? 18.578 -39.172 -12.153 1.00 66.44 78 ASN A O 1
ATOM 595 N N . LYS A 1 79 ? 17.958 -39.317 -14.293 1.00 61.81 79 LYS A N 1
ATOM 596 C CA . LYS A 1 79 ? 16.796 -38.425 -14.168 1.00 61.81 79 LYS A CA 1
ATOM 597 C C . LYS A 1 79 ? 15.771 -38.903 -13.129 1.00 61.81 79 LYS A C 1
ATOM 599 O O . LYS A 1 79 ? 15.011 -38.093 -12.614 1.00 61.81 79 LYS A O 1
ATOM 604 N N . SER A 1 80 ? 15.782 -40.194 -12.784 1.00 56.75 80 SER A N 1
ATOM 605 C CA . SER A 1 80 ? 14.988 -40.792 -11.701 1.00 56.75 80 SER A CA 1
ATOM 606 C C . SER A 1 80 ? 15.551 -40.574 -10.286 1.00 56.75 80 SER A C 1
ATOM 608 O O . SER A 1 80 ? 14.839 -40.835 -9.323 1.00 56.75 80 SER A O 1
ATOM 610 N N . GLU A 1 81 ? 16.804 -40.127 -10.146 1.00 57.47 81 GLU A N 1
ATOM 611 C CA . GLU A 1 81 ? 17.422 -39.730 -8.864 1.00 57.47 81 GLU A CA 1
ATOM 612 C C . GLU A 1 81 ? 17.356 -38.214 -8.620 1.00 57.47 81 GLU A C 1
ATOM 614 O O . GLU A 1 81 ? 17.666 -37.742 -7.525 1.00 57.47 81 GLU A O 1
ATOM 619 N N . ILE A 1 82 ? 16.917 -37.436 -9.614 1.00 59.19 82 ILE A N 1
ATOM 620 C CA . ILE A 1 82 ? 16.518 -36.047 -9.399 1.00 59.19 82 ILE A CA 1
ATOM 621 C C . ILE A 1 82 ? 15.267 -36.113 -8.524 1.00 59.19 82 ILE A C 1
ATOM 623 O O . ILE A 1 82 ? 14.261 -36.689 -8.943 1.00 59.19 82 ILE A O 1
ATOM 627 N N . MET A 1 83 ? 15.353 -35.575 -7.298 1.00 57.72 83 MET A N 1
ATOM 628 C CA . MET A 1 83 ? 14.194 -35.405 -6.415 1.00 57.72 83 MET A CA 1
ATOM 629 C C . MET A 1 83 ? 13.007 -34.955 -7.267 1.00 57.72 83 MET A C 1
ATOM 631 O O . MET A 1 83 ? 13.198 -34.032 -8.066 1.00 57.72 83 MET A O 1
ATOM 635 N N . PRO A 1 84 ? 11.824 -35.590 -7.148 1.00 56.47 84 PRO A N 1
ATOM 636 C CA . PRO A 1 84 ? 10.669 -35.165 -7.918 1.00 56.47 84 PRO A CA 1
ATOM 637 C C . PRO A 1 84 ? 10.545 -33.661 -7.729 1.00 56.47 84 PRO A C 1
ATOM 639 O O . PRO A 1 84 ? 10.492 -33.188 -6.592 1.00 56.47 84 PRO A O 1
ATOM 642 N N . SER A 1 85 ? 10.613 -32.918 -8.834 1.00 59.12 85 SER A N 1
ATOM 643 C CA . SER A 1 85 ? 10.361 -31.487 -8.831 1.00 59.12 85 SER A CA 1
ATOM 644 C C . SER A 1 85 ? 8.970 -31.325 -8.242 1.00 59.12 85 SER A C 1
ATOM 646 O O . SER A 1 85 ? 7.985 -31.609 -8.923 1.00 59.12 85 SER A O 1
ATOM 648 N N . GLN A 1 86 ? 8.882 -30.989 -6.954 1.00 64.75 86 GLN A N 1
ATOM 649 C CA . GLN A 1 86 ? 7.609 -30.614 -6.370 1.00 64.75 86 GLN A CA 1
ATOM 650 C C . GLN A 1 86 ? 7.146 -29.417 -7.186 1.00 64.75 86 GLN A C 1
ATOM 652 O O . GLN A 1 86 ? 7.858 -28.417 -7.271 1.00 64.75 86 GLN A O 1
ATOM 657 N N . GLU A 1 87 ? 6.002 -29.556 -7.849 1.00 65.31 87 GLU A N 1
ATOM 658 C CA . GLU A 1 87 ? 5.305 -28.417 -8.422 1.00 65.31 87 GLU A CA 1
ATOM 659 C C . GLU A 1 87 ? 5.005 -27.479 -7.251 1.00 65.31 87 GLU A C 1
ATOM 661 O O . GLU A 1 87 ? 4.156 -27.765 -6.408 1.00 65.31 87 GLU A O 1
ATOM 666 N N . ILE A 1 88 ? 5.799 -26.418 -7.117 1.00 69.62 88 ILE A N 1
ATOM 667 C CA . ILE A 1 88 ? 5.539 -25.379 -6.129 1.00 69.62 88 ILE A CA 1
ATOM 668 C C . ILE A 1 88 ? 4.378 -24.579 -6.707 1.00 69.62 88 ILE A C 1
ATOM 670 O O . ILE A 1 88 ? 4.534 -23.923 -7.739 1.00 69.62 88 ILE A O 1
ATOM 674 N N . GLU A 1 89 ? 3.205 -24.681 -6.082 1.00 73.25 89 GLU A N 1
ATOM 675 C CA . GLU A 1 89 ? 2.066 -23.849 -6.456 1.00 73.25 89 GLU A CA 1
ATOM 676 C C . GLU A 1 89 ? 2.470 -22.366 -6.369 1.00 73.25 89 GLU A C 1
ATOM 678 O O . GLU A 1 89 ? 3.110 -21.966 -5.389 1.00 73.25 89 GLU A O 1
ATOM 683 N N . PRO A 1 90 ? 2.139 -21.539 -7.379 1.00 82.12 90 PRO A N 1
ATOM 684 C CA . PRO A 1 90 ? 2.435 -20.115 -7.340 1.00 82.12 90 PRO A CA 1
ATOM 685 C C . PRO A 1 90 ? 1.836 -19.475 -6.089 1.00 82.12 90 PRO A C 1
ATOM 687 O O . PRO A 1 90 ? 0.694 -19.763 -5.724 1.00 82.12 90 PRO A O 1
ATOM 690 N N . TRP A 1 91 ? 2.587 -18.578 -5.449 1.00 89.88 91 TRP A N 1
ATOM 691 C CA . TRP A 1 91 ? 2.051 -17.834 -4.318 1.00 89.88 91 TRP A CA 1
ATOM 692 C C . TRP A 1 91 ? 0.818 -17.038 -4.747 1.00 89.88 91 TRP A C 1
ATOM 694 O O . TRP A 1 91 ? 0.855 -16.276 -5.716 1.00 89.88 91 TRP A O 1
ATOM 704 N N . LYS A 1 92 ? -0.266 -17.211 -3.990 1.00 90.81 92 LYS A N 1
ATOM 705 C CA . LYS A 1 92 ? -1.497 -16.451 -4.152 1.00 90.81 92 LYS A CA 1
ATOM 706 C C . LYS A 1 92 ? -1.613 -15.425 -3.036 1.00 90.81 92 LYS A C 1
ATOM 708 O O . LYS A 1 92 ? -1.492 -15.749 -1.852 1.00 90.81 92 LYS A O 1
ATOM 713 N N . ALA A 1 93 ? -1.894 -14.190 -3.424 1.00 94.38 93 ALA A N 1
ATOM 714 C CA . ALA A 1 93 ? -2.166 -13.119 -2.492 1.00 94.38 93 ALA A CA 1
ATOM 715 C C . ALA A 1 93 ? -3.420 -13.425 -1.659 1.00 94.38 93 ALA A C 1
ATOM 717 O O . ALA A 1 93 ? -4.516 -13.606 -2.186 1.00 94.38 93 ALA A O 1
ATOM 718 N N . TRP A 1 94 ? -3.277 -13.442 -0.334 1.00 94.81 94 TRP A N 1
ATOM 719 C CA . TRP A 1 94 ? -4.386 -13.767 0.568 1.00 94.81 94 TRP A CA 1
ATOM 720 C C . TRP A 1 94 ? -5.523 -12.737 0.522 1.00 94.81 94 TRP A C 1
ATOM 722 O O . TRP A 1 94 ? -6.635 -13.047 0.936 1.00 94.81 94 TRP A O 1
ATOM 732 N N . TRP A 1 95 ? -5.256 -11.517 0.048 1.00 95.88 95 TRP A N 1
ATOM 733 C CA . TRP A 1 95 ? -6.257 -10.456 -0.089 1.00 95.88 95 TRP A CA 1
ATOM 734 C C . TRP A 1 95 ? -7.183 -10.632 -1.296 1.00 95.88 95 TRP A C 1
ATOM 736 O O . TRP A 1 95 ? -8.151 -9.894 -1.431 1.00 95.88 95 TRP A O 1
ATOM 746 N N . GLU A 1 96 ? -6.931 -11.624 -2.152 1.00 94.44 96 GLU A N 1
ATOM 747 C CA . GLU A 1 96 ? -7.876 -12.039 -3.196 1.00 94.44 96 GLU A CA 1
ATOM 748 C C . GLU A 1 96 ? -9.022 -12.901 -2.636 1.00 94.44 96 GLU A C 1
ATOM 750 O O . GLU A 1 96 ? -10.010 -13.172 -3.326 1.00 94.44 96 GLU A O 1
ATOM 755 N N . GLU A 1 97 ? -8.897 -13.372 -1.393 1.00 92.69 97 GLU A N 1
ATOM 756 C CA . GLU A 1 97 ? -9.939 -14.143 -0.730 1.00 92.69 97 GLU A CA 1
ATOM 757 C C . GLU A 1 97 ? -11.103 -13.245 -0.297 1.00 92.69 97 GLU A C 1
ATOM 759 O O . GLU A 1 97 ? -10.933 -12.107 0.120 1.00 92.69 97 GLU A O 1
ATOM 764 N N . LYS A 1 98 ? -12.334 -13.766 -0.359 1.00 89.00 98 LYS A N 1
ATOM 765 C CA . LYS A 1 98 ? -13.535 -12.970 -0.031 1.00 89.00 98 LYS A CA 1
ATOM 766 C C . LYS A 1 98 ? -13.644 -12.612 1.450 1.00 89.00 98 LYS A C 1
ATOM 768 O O . LYS A 1 98 ? -14.336 -11.660 1.809 1.00 89.00 98 LYS A O 1
ATOM 773 N N . PHE A 1 99 ? -13.059 -13.430 2.316 1.00 90.44 99 PHE A N 1
ATOM 774 C CA . PHE A 1 99 ? -13.118 -13.261 3.759 1.00 90.44 99 PHE A CA 1
ATOM 775 C C . PHE A 1 99 ? -11.840 -13.776 4.408 1.00 90.44 99 PHE A C 1
ATOM 777 O O . PHE A 1 99 ? -11.256 -14.768 3.976 1.00 90.44 99 PHE A O 1
ATOM 784 N N . ILE A 1 100 ? -11.454 -13.129 5.504 1.00 92.12 100 ILE A N 1
ATOM 785 C CA . ILE A 1 100 ? -10.355 -13.588 6.341 1.00 92.12 100 ILE A CA 1
ATOM 786 C C . ILE A 1 100 ? -10.895 -14.584 7.360 1.00 92.12 100 ILE A C 1
ATOM 788 O O . ILE A 1 100 ? -11.747 -14.259 8.187 1.00 92.12 100 ILE A O 1
ATOM 792 N N . VAL A 1 101 ? -10.383 -15.811 7.311 1.00 87.44 101 VAL A N 1
ATOM 793 C CA . VAL A 1 101 ? -10.648 -16.815 8.343 1.00 87.44 101 VAL A CA 1
ATOM 794 C C . VAL A 1 101 ? -9.899 -16.411 9.612 1.00 87.44 101 VAL A C 1
ATOM 796 O O . VAL A 1 101 ? -8.684 -16.252 9.576 1.00 87.44 101 VAL A O 1
ATOM 799 N N . ASN A 1 102 ? -10.617 -16.281 10.732 1.00 87.75 102 ASN A N 1
ATOM 800 C CA . ASN A 1 102 ? -10.066 -15.888 12.036 1.00 87.75 102 ASN A CA 1
ATOM 801 C C . ASN A 1 102 ? -9.250 -14.581 11.966 1.00 87.75 102 ASN A C 1
ATOM 803 O O . ASN A 1 102 ? -8.033 -14.608 12.172 1.00 87.75 102 ASN A O 1
ATOM 807 N N . PRO A 1 103 ? -9.892 -13.437 11.664 1.00 86.56 103 PRO A N 1
ATOM 808 C CA . PRO A 1 103 ? -9.177 -12.177 11.542 1.00 86.56 103 PRO A CA 1
ATOM 809 C C . PRO A 1 103 ? -8.478 -11.820 12.858 1.00 86.56 103 PRO A C 1
ATOM 811 O O . PRO A 1 103 ? -9.015 -12.097 13.940 1.00 86.56 103 PRO A O 1
ATOM 814 N N . PRO A 1 104 ? -7.284 -11.203 12.794 1.00 90.06 104 PRO A N 1
ATOM 815 C CA . PRO A 1 104 ? -6.614 -10.752 13.998 1.00 90.06 104 PRO A CA 1
ATOM 816 C C . PRO A 1 104 ? -7.499 -9.745 14.725 1.00 90.06 104 PRO A C 1
ATOM 818 O O . PRO A 1 104 ? -8.204 -8.953 14.109 1.00 90.06 104 PRO A O 1
ATOM 821 N N . GLN A 1 105 ? -7.454 -9.769 16.051 1.00 85.94 105 GLN A N 1
ATOM 822 C CA . GLN A 1 105 ? -8.151 -8.793 16.877 1.00 85.94 105 GLN A CA 1
ATOM 823 C C . GLN A 1 105 ? -7.137 -7.814 17.453 1.00 85.94 105 GLN A C 1
ATOM 825 O O . GLN A 1 105 ? -6.061 -8.212 17.908 1.00 85.94 105 GLN A O 1
ATOM 830 N N . SER A 1 106 ? -7.484 -6.526 17.466 1.00 85.62 106 SER A N 1
ATOM 831 C CA . SER A 1 106 ? -6.678 -5.558 18.203 1.00 85.62 106 SER A CA 1
ATOM 832 C C . SER A 1 106 ? -6.775 -5.857 19.695 1.00 85.62 106 SER A C 1
ATOM 834 O O . SER A 1 106 ? -7.843 -5.762 20.293 1.00 85.62 106 SER A O 1
ATOM 836 N N . ILE A 1 107 ? -5.634 -6.160 20.304 1.00 86.38 107 ILE A N 1
ATOM 837 C CA . ILE A 1 107 ? -5.480 -6.225 21.763 1.00 86.38 107 ILE A CA 1
ATOM 838 C C . ILE A 1 107 ? -5.211 -4.841 22.381 1.00 86.38 107 ILE A C 1
ATOM 840 O O . ILE A 1 107 ? -5.024 -4.726 23.591 1.00 86.38 107 ILE A O 1
ATOM 844 N N . TYR A 1 108 ? -5.142 -3.791 21.557 1.00 91.00 108 TYR A N 1
ATOM 845 C CA . TYR A 1 108 ? -4.849 -2.425 21.976 1.00 91.00 108 TYR A CA 1
ATOM 846 C C . TYR A 1 108 ? -6.122 -1.569 21.985 1.00 91.00 108 TYR A C 1
ATOM 848 O O . TYR A 1 108 ? -6.951 -1.712 21.080 1.00 91.00 108 TYR A O 1
ATOM 856 N N . PRO A 1 109 ? -6.278 -0.667 22.974 1.00 90.06 109 PRO A N 1
ATOM 857 C CA . PRO A 1 109 ? -7.427 0.225 23.028 1.00 90.06 109 PRO A CA 1
ATOM 858 C C . PRO A 1 109 ? -7.406 1.209 21.849 1.00 90.06 109 PRO A C 1
ATOM 860 O O . PRO A 1 109 ? -6.319 1.630 21.435 1.00 90.06 109 PRO A O 1
ATOM 863 N N . PRO A 1 110 ? -8.580 1.596 21.321 1.00 89.19 110 PRO A N 1
ATOM 864 C CA . PRO A 1 110 ? -8.656 2.585 20.258 1.00 89.19 110 PRO A CA 1
ATOM 865 C C . PRO A 1 110 ? -8.097 3.935 20.744 1.00 89.19 110 PRO A C 1
ATOM 867 O O . PRO A 1 110 ? -8.299 4.298 21.903 1.00 89.19 110 PRO A O 1
ATOM 870 N N . PRO A 1 111 ? -7.387 4.684 19.887 1.00 91.25 111 PRO A N 1
ATOM 871 C CA . PRO A 1 111 ? -6.832 5.983 20.256 1.00 91.25 111 PRO A CA 1
ATOM 872 C C . PRO A 1 111 ? -7.923 7.057 20.411 1.00 91.25 111 PRO A C 1
ATOM 874 O O . PRO A 1 111 ? -8.814 7.163 19.572 1.00 91.25 111 PRO A O 1
ATOM 877 N N . ASP A 1 112 ? -7.807 7.897 21.446 1.00 84.62 112 ASP A N 1
ATOM 878 C CA . ASP A 1 112 ? -8.813 8.917 21.802 1.00 84.62 112 ASP A CA 1
ATOM 879 C C . ASP A 1 112 ? -8.865 10.116 20.833 1.00 84.62 112 ASP A C 1
ATOM 881 O O . ASP A 1 112 ? -9.902 10.759 20.692 1.00 84.62 112 ASP A O 1
ATOM 885 N N . ASN A 1 113 ? -7.754 10.422 20.148 1.00 84.31 113 ASN A N 1
ATOM 886 C CA . ASN A 1 113 ? -7.644 11.523 19.185 1.00 84.31 113 ASN A CA 1
ATOM 887 C C . ASN A 1 113 ? -7.111 11.007 17.848 1.00 84.31 113 ASN A C 1
ATOM 889 O O . ASN A 1 113 ? -5.907 10.796 17.677 1.00 84.31 113 ASN A O 1
ATOM 893 N N . VAL A 1 114 ? -8.023 10.812 16.899 1.00 91.75 114 VAL A N 1
ATOM 894 C CA . VAL A 1 114 ? -7.719 10.314 15.554 1.00 91.75 114 VAL A CA 1
ATOM 895 C C . VAL A 1 114 ? -7.662 11.464 14.556 1.00 91.75 114 VAL A C 1
ATOM 897 O O . VAL A 1 114 ? -8.543 12.319 14.516 1.00 91.75 114 VAL A O 1
ATOM 900 N N . SER A 1 115 ? -6.603 11.500 13.748 1.00 92.56 115 SER A N 1
ATOM 901 C CA . SER A 1 115 ? -6.488 12.466 12.654 1.00 92.56 115 SER A CA 1
ATOM 902 C C . SER A 1 115 ? -7.385 12.041 11.485 1.00 92.56 115 SER A C 1
ATOM 904 O O . SER A 1 115 ? -7.385 10.857 11.144 1.00 92.56 115 SER A O 1
ATOM 906 N N . PRO A 1 116 ? -8.072 12.973 10.797 1.00 93.88 116 PRO A N 1
ATOM 907 C CA . PRO A 1 116 ? -8.831 12.657 9.583 1.00 93.88 116 PRO A CA 1
ATOM 908 C C . PRO A 1 116 ? -7.937 12.229 8.406 1.00 93.88 116 PRO A C 1
ATOM 910 O O . PRO A 1 116 ? -8.442 11.827 7.365 1.00 93.88 116 PRO A O 1
ATOM 913 N N . LEU A 1 117 ? -6.611 12.333 8.549 1.00 95.62 117 LEU A N 1
ATOM 914 C CA . LEU A 1 117 ? -5.639 11.956 7.521 1.00 95.62 117 LEU A CA 1
ATOM 915 C C . LEU A 1 117 ? -5.214 10.482 7.591 1.00 95.62 117 LEU A C 1
ATOM 917 O O . LEU A 1 117 ? -4.524 9.998 6.695 1.00 95.62 117 LEU A O 1
ATOM 921 N N . LEU A 1 118 ? -5.610 9.763 8.648 1.00 95.44 118 LEU A N 1
ATOM 922 C CA . LEU A 1 118 ? -5.219 8.367 8.860 1.00 95.44 118 LEU A CA 1
ATOM 923 C C . LEU A 1 118 ? -5.592 7.428 7.700 1.00 95.44 118 LEU A C 1
ATOM 925 O O . LEU A 1 118 ? -4.755 6.583 7.388 1.00 95.44 118 LEU A O 1
ATOM 929 N N . PRO A 1 119 ? -6.744 7.566 7.010 1.00 97.25 119 PRO A N 1
ATOM 930 C CA . PRO A 1 119 ? -7.041 6.743 5.835 1.00 97.25 119 PRO A CA 1
ATOM 931 C C . PRO A 1 119 ? -5.999 6.882 4.717 1.00 97.25 119 PRO A C 1
ATOM 933 O O . PRO A 1 119 ? -5.556 5.882 4.161 1.00 97.25 119 PRO A O 1
ATOM 936 N N . TYR A 1 120 ? -5.526 8.098 4.434 1.00 97.94 120 TYR A N 1
ATOM 937 C CA . TYR A 1 120 ? -4.492 8.318 3.417 1.00 97.94 120 TYR A CA 1
ATOM 938 C C . TYR A 1 120 ? -3.136 7.766 3.866 1.00 97.94 120 TYR A C 1
ATOM 940 O O . TYR A 1 120 ? -2.380 7.223 3.062 1.00 97.94 120 TYR A O 1
ATOM 948 N N . HIS A 1 121 ? -2.827 7.864 5.161 1.00 97.88 121 HIS A N 1
ATOM 949 C CA . HIS A 1 121 ? -1.590 7.307 5.715 1.00 97.88 121 HIS A CA 1
ATOM 950 C C . HIS A 1 121 ? -1.612 5.775 5.690 1.00 97.88 121 HIS A C 1
ATOM 952 O O . HIS A 1 121 ? -0.588 5.150 5.433 1.00 97.88 121 HIS A O 1
ATOM 958 N N . LEU A 1 122 ? -2.783 5.171 5.911 1.00 98.31 122 LEU A N 1
ATOM 959 C CA . LEU A 1 122 ? -2.988 3.733 5.786 1.00 98.31 122 LEU A CA 1
ATOM 960 C C . LEU A 1 122 ? -2.692 3.253 4.358 1.00 98.31 122 LEU A C 1
ATOM 962 O O . LEU A 1 122 ? -2.016 2.244 4.206 1.00 98.31 122 LEU A O 1
ATOM 966 N N . VAL A 1 123 ? -3.137 3.978 3.327 1.00 98.75 123 VAL A N 1
ATOM 967 C CA . VAL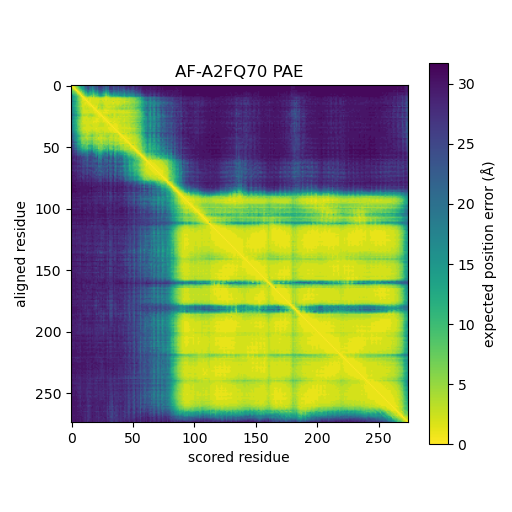 A 1 123 ? -2.893 3.624 1.913 1.00 98.75 123 VAL A CA 1
ATOM 968 C C . VAL A 1 123 ? -1.394 3.561 1.579 1.00 98.75 123 VAL A C 1
ATOM 970 O O . VAL A 1 123 ? -0.957 2.596 0.957 1.00 98.75 123 VAL A O 1
ATOM 973 N N . ASP A 1 124 ? -0.596 4.533 2.037 1.00 98.31 124 ASP A N 1
ATOM 974 C CA . ASP A 1 124 ? 0.874 4.545 1.864 1.00 98.31 124 ASP A CA 1
ATOM 975 C C . ASP A 1 124 ? 1.531 3.323 2.546 1.00 98.31 124 ASP A C 1
ATOM 977 O O . ASP A 1 124 ? 2.345 2.621 1.940 1.00 98.31 124 ASP A O 1
ATOM 981 N N . ILE A 1 125 ? 1.100 2.992 3.773 1.00 98.50 125 ILE A N 1
ATOM 982 C CA . ILE A 1 125 ? 1.568 1.797 4.495 1.00 98.50 125 ILE A CA 1
ATOM 983 C C . ILE A 1 125 ? 1.203 0.518 3.728 1.00 98.50 125 ILE A C 1
ATOM 985 O O . ILE A 1 125 ? 2.073 -0.323 3.491 1.00 98.50 125 ILE A O 1
ATOM 989 N N . LEU A 1 126 ? -0.065 0.368 3.328 1.00 98.81 126 LEU A N 1
ATOM 990 C CA . LEU A 1 126 ? -0.560 -0.825 2.639 1.00 98.81 126 LEU A CA 1
ATOM 991 C C . LEU A 1 126 ? 0.157 -1.053 1.309 1.00 98.81 126 LEU A C 1
ATOM 993 O O . LEU A 1 126 ? 0.489 -2.197 1.006 1.00 98.81 126 LEU A O 1
ATOM 997 N N . TYR A 1 127 ? 0.454 0.007 0.553 1.00 98.56 127 TYR A N 1
ATOM 998 C CA . TYR A 1 127 ? 1.202 -0.118 -0.696 1.00 98.56 127 TYR A CA 1
ATOM 999 C C . TYR A 1 127 ? 2.582 -0.742 -0.458 1.00 98.56 127 TYR A C 1
ATOM 1001 O O . TYR A 1 127 ? 2.942 -1.713 -1.122 1.00 98.56 127 TYR A O 1
ATOM 1009 N N . SER A 1 128 ? 3.337 -0.247 0.530 1.00 97.75 128 SER A N 1
ATOM 1010 C CA . SER A 1 128 ? 4.659 -0.809 0.848 1.00 97.75 128 SER A CA 1
ATOM 1011 C C . SER A 1 128 ? 4.594 -2.273 1.307 1.00 97.75 128 SER A C 1
ATOM 1013 O O . SER A 1 128 ? 5.463 -3.070 0.956 1.00 97.75 128 SER A O 1
ATOM 1015 N N . TYR A 1 129 ? 3.538 -2.656 2.032 1.00 98.38 129 TYR A N 1
ATOM 1016 C CA . TYR A 1 129 ? 3.302 -4.041 2.433 1.00 98.38 129 TYR A CA 1
ATOM 1017 C C . TYR A 1 129 ? 2.998 -4.947 1.230 1.00 98.38 129 TYR A C 1
ATOM 1019 O O . TYR A 1 129 ? 3.645 -5.984 1.072 1.00 98.38 129 TYR A O 1
ATOM 1027 N N . CYS A 1 130 ? 2.068 -4.541 0.357 1.00 98.00 130 CYS A N 1
ATOM 1028 C CA . CYS A 1 130 ? 1.688 -5.308 -0.833 1.00 98.00 130 CYS A CA 1
ATOM 1029 C C . CYS A 1 130 ? 2.872 -5.478 -1.786 1.00 98.00 130 CYS A C 1
ATOM 1031 O O . CYS A 1 130 ? 3.141 -6.591 -2.239 1.00 98.00 130 CYS A O 1
ATOM 1033 N N . TYR A 1 131 ? 3.625 -4.396 -2.020 1.00 96.75 131 TYR A N 1
ATOM 1034 C CA . TYR A 1 131 ? 4.835 -4.409 -2.842 1.00 96.75 131 TYR A CA 1
ATOM 1035 C C . TYR A 1 131 ? 5.809 -5.482 -2.349 1.00 96.75 131 TYR A C 1
ATOM 1037 O O . TYR A 1 131 ? 6.250 -6.341 -3.109 1.00 96.75 131 TYR A O 1
ATOM 1045 N N . ILE A 1 132 ? 6.128 -5.467 -1.055 1.00 95.88 132 ILE A N 1
ATOM 1046 C CA . ILE A 1 132 ? 7.137 -6.373 -0.512 1.00 95.88 132 ILE A CA 1
ATOM 1047 C C . ILE A 1 132 ? 6.634 -7.812 -0.449 1.00 95.88 132 ILE A C 1
ATOM 1049 O O . ILE A 1 132 ? 7.396 -8.712 -0.786 1.00 95.88 132 ILE A O 1
ATOM 1053 N N . LEU A 1 133 ? 5.363 -8.067 -0.133 1.00 95.81 133 LEU A N 1
ATOM 1054 C CA . LEU A 1 133 ? 4.859 -9.439 -0.209 1.00 95.81 133 LEU A CA 1
ATOM 1055 C C . LEU A 1 133 ? 4.833 -9.982 -1.637 1.00 95.81 133 LEU A C 1
ATOM 1057 O O . LEU A 1 133 ? 5.217 -11.133 -1.825 1.00 95.81 133 LEU A O 1
ATOM 1061 N N . ARG A 1 134 ? 4.471 -9.185 -2.649 1.00 93.69 134 ARG A N 1
ATOM 1062 C CA . ARG A 1 134 ? 4.583 -9.639 -4.044 1.00 93.69 134 ARG A CA 1
ATOM 1063 C C . ARG A 1 134 ? 6.028 -9.931 -4.434 1.00 93.69 134 ARG A C 1
ATOM 1065 O O . ARG A 1 134 ? 6.293 -10.959 -5.045 1.00 93.69 134 ARG A O 1
ATOM 1072 N N . LEU A 1 135 ? 6.955 -9.046 -4.073 1.00 92.31 135 LEU A N 1
ATOM 1073 C CA . LEU A 1 135 ? 8.376 -9.201 -4.388 1.00 92.31 135 LEU A CA 1
ATOM 1074 C C . LEU A 1 135 ? 8.966 -10.485 -3.779 1.00 92.31 135 LEU A C 1
ATOM 1076 O O . LEU A 1 135 ? 9.796 -11.142 -4.399 1.00 92.31 135 LEU A O 1
ATOM 1080 N N . TYR A 1 136 ? 8.509 -10.846 -2.582 1.00 92.56 136 TYR A N 1
ATOM 1081 C CA . TYR A 1 136 ? 8.961 -12.019 -1.837 1.00 92.56 136 TYR A CA 1
ATOM 1082 C C . TYR A 1 136 ? 8.086 -13.262 -2.053 1.00 92.56 136 TYR A C 1
ATOM 1084 O O . TYR A 1 136 ? 8.289 -14.273 -1.385 1.00 92.56 136 TYR A O 1
ATOM 1092 N N . ASN A 1 137 ? 7.104 -13.214 -2.962 1.00 91.81 137 ASN A N 1
ATOM 1093 C CA . ASN A 1 137 ? 6.118 -14.285 -3.155 1.00 91.81 137 ASN A CA 1
ATOM 1094 C C . ASN A 1 137 ? 5.496 -14.752 -1.823 1.00 91.81 137 ASN A C 1
ATOM 1096 O O . ASN A 1 137 ? 5.368 -15.945 -1.555 1.00 91.81 137 ASN A O 1
ATOM 1100 N N . GLY A 1 138 ? 5.182 -13.795 -0.950 1.00 92.31 138 GLY A N 1
ATOM 1101 C CA . GLY A 1 138 ? 4.585 -14.010 0.364 1.00 92.31 138 GLY A CA 1
ATOM 1102 C C . GLY A 1 138 ? 5.510 -14.537 1.456 1.00 92.31 138 GLY A C 1
ATOM 1103 O O . GLY A 1 138 ? 5.123 -14.468 2.622 1.00 92.31 138 GLY A O 1
ATOM 1104 N N . ASP A 1 139 ? 6.707 -15.028 1.129 1.00 92.25 139 ASP A N 1
ATOM 1105 C CA . ASP A 1 139 ? 7.651 -15.553 2.115 1.00 92.25 139 ASP A CA 1
ATOM 1106 C C . ASP A 1 139 ? 8.838 -14.611 2.307 1.00 92.25 139 ASP A C 1
ATOM 1108 O O . ASP A 1 139 ? 9.823 -14.631 1.580 1.00 92.25 139 ASP A O 1
ATOM 1112 N N . ILE A 1 140 ? 8.757 -13.792 3.348 1.00 92.75 140 ILE A N 1
ATOM 1113 C CA . ILE A 1 140 ? 9.826 -12.866 3.741 1.00 92.75 140 ILE A CA 1
ATOM 1114 C C . ILE A 1 140 ? 10.843 -13.490 4.706 1.00 92.75 140 ILE A C 1
ATOM 1116 O O . ILE A 1 140 ? 11.763 -12.803 5.147 1.00 92.75 140 ILE A O 1
ATOM 1120 N N . SER A 1 141 ? 10.668 -14.753 5.110 1.00 92.00 141 SER A N 1
ATOM 1121 C CA . SER A 1 141 ? 11.421 -15.344 6.225 1.00 92.00 141 SER A CA 1
ATOM 1122 C C . SER A 1 141 ? 12.930 -15.408 5.973 1.00 92.00 141 SER A C 1
ATOM 1124 O O . SER A 1 141 ? 13.713 -15.310 6.921 1.00 92.00 141 SER A O 1
ATOM 1126 N N . PHE A 1 142 ? 13.339 -15.511 4.707 1.00 90.25 142 PHE A N 1
ATOM 1127 C CA . PHE A 1 142 ? 14.741 -15.595 4.308 1.00 90.25 142 PHE A CA 1
ATOM 1128 C C . PHE A 1 142 ? 15.488 -14.252 4.365 1.00 90.25 142 PHE A C 1
ATOM 1130 O O . PHE A 1 142 ? 16.709 -14.257 4.503 1.00 90.25 142 PHE A O 1
ATOM 1137 N N . ASP A 1 143 ? 14.784 -13.116 4.289 1.00 93.19 143 ASP A N 1
ATOM 1138 C CA . ASP A 1 143 ? 15.380 -11.775 4.379 1.00 93.19 143 ASP A CA 1
ATOM 1139 C C . ASP A 1 143 ? 14.413 -10.751 4.998 1.00 93.19 143 ASP A C 1
ATOM 1141 O O . ASP A 1 143 ? 13.997 -9.756 4.404 1.00 93.19 143 ASP A O 1
ATOM 1145 N N . ILE A 1 144 ? 14.061 -10.992 6.263 1.00 94.50 144 ILE A N 1
ATOM 1146 C CA . ILE A 1 144 ? 13.181 -10.099 7.029 1.00 94.50 144 ILE A CA 1
ATOM 1147 C C . ILE A 1 144 ? 13.787 -8.690 7.148 1.00 94.50 144 ILE A C 1
ATOM 1149 O O . ILE A 1 144 ? 13.060 -7.697 7.136 1.00 94.50 144 ILE A O 1
ATOM 1153 N N . LEU A 1 145 ? 15.113 -8.582 7.291 1.00 94.00 145 LEU A N 1
ATOM 1154 C CA . LEU A 1 145 ? 15.776 -7.289 7.470 1.00 94.00 145 LEU A CA 1
ATOM 1155 C C . LEU A 1 145 ? 15.736 -6.461 6.183 1.00 94.00 145 LEU A C 1
ATOM 1157 O O . LEU A 1 145 ? 15.355 -5.292 6.251 1.00 94.00 145 LEU A O 1
ATOM 1161 N N . GLY A 1 146 ? 16.064 -7.052 5.031 1.00 93.44 146 GLY A N 1
ATOM 1162 C CA . GLY A 1 146 ? 15.957 -6.393 3.731 1.00 93.44 146 GLY A CA 1
ATOM 1163 C C . GLY A 1 146 ? 14.515 -6.030 3.385 1.00 93.44 146 GLY A C 1
ATOM 1164 O O . GLY A 1 146 ? 14.260 -4.909 2.939 1.00 93.44 146 GLY A O 1
ATOM 1165 N N . ALA A 1 147 ? 13.553 -6.906 3.693 1.00 94.62 147 ALA A N 1
ATOM 1166 C CA . ALA A 1 147 ? 12.129 -6.610 3.556 1.00 94.62 147 ALA A CA 1
ATOM 1167 C C . ALA A 1 147 ? 11.717 -5.373 4.377 1.00 94.62 147 ALA A C 1
ATOM 1169 O O . ALA A 1 147 ? 11.077 -4.468 3.845 1.00 94.62 147 ALA A O 1
ATOM 1170 N N . VAL A 1 148 ? 12.131 -5.281 5.647 1.00 96.44 148 VAL A N 1
ATOM 1171 C CA . VAL A 1 148 ? 11.834 -4.127 6.517 1.00 96.44 148 VAL A CA 1
ATOM 1172 C C . VAL A 1 148 ? 12.457 -2.830 5.997 1.00 96.44 148 VAL A C 1
ATOM 1174 O O . VAL A 1 148 ? 11.772 -1.807 5.964 1.00 96.44 148 VAL A O 1
ATOM 1177 N N . GLU A 1 149 ? 13.735 -2.844 5.604 1.00 94.88 149 GLU A N 1
ATOM 1178 C CA . GLU A 1 149 ? 14.400 -1.646 5.065 1.00 94.88 149 GLU A CA 1
ATOM 1179 C C . GLU A 1 149 ? 13.746 -1.194 3.748 1.00 94.88 149 GLU A C 1
ATOM 1181 O O . GLU A 1 149 ? 13.577 0.001 3.519 1.00 94.88 149 GLU A O 1
ATOM 1186 N N . SER A 1 150 ? 13.284 -2.138 2.925 1.00 94.62 150 SER A N 1
ATOM 1187 C CA . SER A 1 150 ? 12.578 -1.835 1.675 1.00 94.62 150 SER A CA 1
ATOM 1188 C C . SER A 1 150 ? 11.166 -1.291 1.918 1.00 94.62 150 SER A C 1
ATOM 1190 O O . SER A 1 150 ? 10.751 -0.335 1.273 1.00 94.62 150 SER A O 1
ATOM 1192 N N . MET A 1 151 ? 10.422 -1.825 2.894 1.00 95.94 151 MET A N 1
ATOM 1193 C CA . MET A 1 151 ? 9.134 -1.237 3.295 1.00 95.94 151 MET A CA 1
ATOM 1194 C C . MET A 1 151 ? 9.312 0.216 3.769 1.00 95.94 151 MET A C 1
ATOM 1196 O O . MET A 1 151 ? 8.477 1.068 3.467 1.00 95.94 151 MET A O 1
ATOM 1200 N N . LEU A 1 152 ? 10.405 0.509 4.485 1.00 95.81 152 LEU A N 1
ATOM 1201 C CA . LEU A 1 152 ? 10.732 1.861 4.944 1.00 95.81 152 LEU A CA 1
ATOM 1202 C C . LEU A 1 152 ? 11.116 2.805 3.809 1.00 95.81 152 LEU A C 1
ATOM 1204 O O . LEU A 1 152 ? 10.684 3.950 3.841 1.00 95.81 152 LEU A O 1
ATOM 1208 N N . SER A 1 153 ? 11.891 2.349 2.824 1.00 94.25 153 SER A N 1
ATOM 1209 C CA . SER A 1 153 ? 12.257 3.191 1.680 1.00 94.25 153 SER A CA 1
ATOM 1210 C C . SER A 1 153 ? 11.066 3.493 0.767 1.00 94.25 153 SER A C 1
ATOM 1212 O O . SER A 1 153 ? 11.042 4.534 0.116 1.00 94.25 153 SER A O 1
ATOM 1214 N N . ILE A 1 154 ? 10.060 2.614 0.730 1.00 95.31 154 ILE A N 1
ATOM 1215 C CA . ILE A 1 154 ? 8.843 2.812 -0.066 1.00 95.31 154 ILE A CA 1
ATOM 1216 C C . ILE A 1 154 ? 7.848 3.740 0.648 1.00 95.31 154 ILE A C 1
ATOM 1218 O O . ILE A 1 154 ? 7.298 4.645 0.016 1.00 95.31 154 ILE A O 1
ATOM 1222 N N . SER A 1 155 ? 7.598 3.522 1.944 1.00 96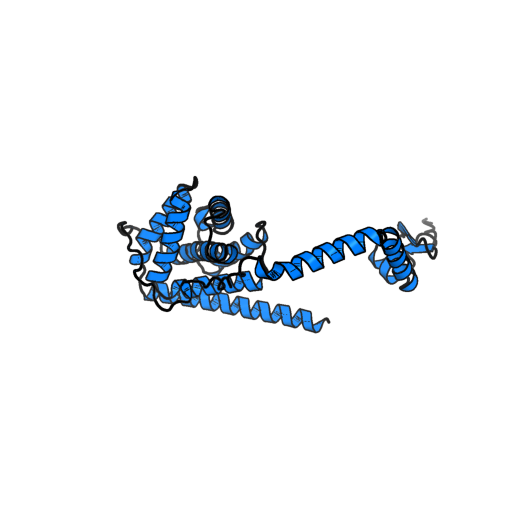.81 155 SER A N 1
ATOM 1223 C CA . SER A 1 155 ? 6.554 4.220 2.709 1.00 96.81 155 SER A CA 1
ATOM 1224 C C . SER A 1 155 ? 7.065 5.497 3.378 1.00 96.81 155 SER A C 1
ATOM 1226 O O . SER A 1 155 ? 7.803 5.461 4.370 1.00 96.81 155 SER A O 1
ATOM 1228 N N . ASN A 1 156 ? 6.541 6.644 2.940 1.00 94.50 156 ASN A N 1
ATOM 1229 C CA . ASN A 1 156 ? 6.849 7.923 3.582 1.00 94.50 156 ASN A CA 1
ATOM 1230 C C . ASN A 1 156 ? 6.267 7.986 4.996 1.00 94.50 156 ASN A C 1
ATOM 1232 O O . ASN A 1 156 ? 6.812 8.664 5.876 1.00 94.50 156 ASN A O 1
ATOM 1236 N N . VAL A 1 157 ? 5.150 7.287 5.236 1.00 96.62 157 VAL A N 1
ATOM 1237 C CA . VAL A 1 157 ? 4.516 7.226 6.554 1.00 96.62 157 VAL A CA 1
ATOM 1238 C C . VAL A 1 157 ? 5.374 6.451 7.529 1.00 96.62 157 VAL A C 1
ATOM 1240 O O . VAL A 1 157 ? 5.482 6.878 8.676 1.00 96.62 157 VAL A O 1
ATOM 1243 N N . LEU A 1 158 ? 6.004 5.347 7.131 1.00 95.88 158 LEU A N 1
ATOM 1244 C CA . LEU A 1 158 ? 6.852 4.570 8.031 1.00 95.88 158 LEU A CA 1
ATOM 1245 C C . LEU A 1 158 ? 8.178 5.279 8.304 1.00 95.88 158 LEU A C 1
ATOM 1247 O O . LEU A 1 158 ? 8.559 5.390 9.478 1.00 95.88 158 LEU A O 1
ATOM 1251 N N . GLU A 1 159 ? 8.802 5.860 7.279 1.00 91.75 159 GLU A N 1
ATOM 1252 C CA . GLU A 1 159 ? 10.060 6.599 7.407 1.00 91.75 159 GLU A CA 1
ATOM 1253 C C . GLU A 1 159 ? 9.902 7.898 8.228 1.00 91.75 159 GLU A C 1
ATOM 1255 O O . GLU A 1 159 ? 10.680 8.167 9.151 1.00 91.75 159 GLU A O 1
ATOM 1260 N N . GLY A 1 160 ? 8.845 8.683 7.976 1.00 86.31 160 GLY A N 1
ATOM 1261 C CA . GLY A 1 160 ? 8.746 10.080 8.423 1.00 86.31 160 GLY A CA 1
ATOM 1262 C C . GLY A 1 160 ? 7.415 10.492 9.063 1.00 86.31 160 GLY A C 1
ATOM 1263 O O . GLY A 1 160 ? 6.695 9.689 9.647 1.00 86.31 160 GLY A O 1
ATOM 1264 N N . LYS A 1 161 ? 7.098 11.790 9.035 1.00 70.31 161 LYS A N 1
ATOM 1265 C CA . LYS A 1 161 ? 5.781 12.331 9.431 1.00 70.31 161 LYS A CA 1
ATOM 1266 C C . LYS A 1 161 ? 5.167 13.064 8.236 1.00 70.31 161 LYS A C 1
ATOM 1268 O O . LYS A 1 161 ? 5.165 14.296 8.234 1.00 70.31 161 LYS A O 1
ATOM 1273 N N . PRO A 1 162 ? 4.725 12.345 7.195 1.00 77.44 162 PRO A N 1
ATOM 1274 C CA . PRO A 1 162 ? 4.163 12.995 6.029 1.00 77.44 162 PRO A CA 1
ATOM 1275 C C . PRO A 1 162 ? 2.766 13.538 6.356 1.00 77.44 162 PRO A C 1
ATOM 1277 O O . PRO A 1 162 ? 2.051 13.010 7.211 1.00 77.44 162 PRO A O 1
ATOM 1280 N N . ASN A 1 163 ? 2.380 14.614 5.679 1.00 88.69 163 ASN A N 1
ATOM 1281 C CA . ASN A 1 163 ? 1.058 15.222 5.797 1.00 88.69 163 ASN A CA 1
ATOM 1282 C C . ASN A 1 163 ? 0.216 14.871 4.563 1.00 88.69 163 ASN A C 1
ATOM 1284 O O . ASN A 1 163 ? -0.109 15.750 3.770 1.00 88.69 163 ASN A O 1
ATOM 1288 N N . LEU A 1 164 ? -0.057 13.576 4.379 1.00 93.69 164 LEU A N 1
ATOM 1289 C CA . LEU A 1 164 ? -0.804 13.075 3.221 1.00 93.69 164 LEU A CA 1
ATOM 1290 C C . LEU A 1 164 ? -2.301 13.321 3.412 1.00 93.69 164 LEU A C 1
ATOM 1292 O O . LEU A 1 164 ? -2.853 12.962 4.454 1.00 93.69 164 LEU A O 1
ATOM 1296 N N . ASN A 1 165 ? -2.942 13.919 2.413 1.00 95.56 165 ASN A N 1
ATOM 1297 C CA . ASN A 1 165 ? -4.357 14.294 2.449 1.00 95.56 165 ASN A CA 1
ATOM 1298 C C . ASN A 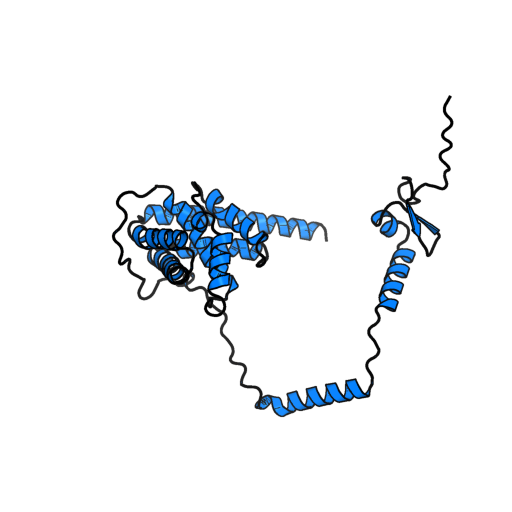1 165 ? -5.164 13.825 1.223 1.00 95.56 165 ASN A C 1
ATOM 1300 O O . ASN A 1 165 ? -6.345 14.157 1.116 1.00 95.56 165 ASN A O 1
ATOM 1304 N N . SER A 1 166 ? -4.549 13.058 0.318 1.00 97.88 166 SER A N 1
ATOM 1305 C CA . SER A 1 166 ? -5.208 12.470 -0.854 1.00 97.88 166 SER A CA 1
ATOM 1306 C C . SER A 1 166 ? -4.560 11.147 -1.270 1.00 97.88 166 SER A C 1
ATOM 1308 O O . SER A 1 166 ? -3.382 10.918 -0.997 1.00 97.88 166 SER A O 1
ATOM 1310 N N . ILE A 1 167 ? -5.293 10.307 -2.012 1.00 98.31 167 ILE A N 1
ATOM 1311 C CA . ILE A 1 167 ? -4.766 9.053 -2.584 1.00 98.31 167 ILE A CA 1
ATOM 1312 C C . ILE A 1 167 ? -3.536 9.284 -3.461 1.00 98.31 167 ILE A C 1
ATOM 1314 O O . ILE A 1 167 ? -2.572 8.524 -3.397 1.00 98.31 167 ILE A O 1
ATOM 1318 N N . LYS A 1 168 ? -3.534 10.361 -4.253 1.00 97.62 168 LYS A N 1
ATOM 1319 C CA . LYS A 1 168 ? -2.393 10.708 -5.104 1.00 97.62 168 LYS A CA 1
ATOM 1320 C C . LYS A 1 168 ? -1.147 11.025 -4.276 1.00 97.62 168 LYS A C 1
ATOM 1322 O O . LYS A 1 168 ? -0.061 10.591 -4.650 1.00 97.62 168 LYS A O 1
ATOM 1327 N N . GLU A 1 169 ? -1.295 11.770 -3.179 1.00 97.00 169 GLU A N 1
ATOM 1328 C CA . GLU A 1 169 ? -0.188 12.045 -2.255 1.00 97.00 169 GLU A CA 1
ATOM 1329 C C . GLU A 1 169 ? 0.293 10.777 -1.539 1.00 97.00 169 GLU A C 1
ATOM 1331 O O . GLU A 1 169 ? 1.479 10.680 -1.244 1.00 97.00 169 GLU A O 1
ATOM 1336 N N . SER A 1 170 ? -0.586 9.799 -1.306 1.00 97.62 170 SER A N 1
ATOM 1337 C CA . SER A 1 170 ? -0.212 8.514 -0.707 1.00 97.62 170 SER A CA 1
ATOM 1338 C C . SER A 1 170 ? 0.501 7.566 -1.665 1.00 97.62 170 SER A C 1
ATOM 1340 O O . SER A 1 170 ? 1.471 6.933 -1.274 1.00 97.62 170 SER A O 1
ATOM 1342 N N . LEU A 1 171 ? 0.036 7.440 -2.910 1.00 98.00 171 LEU A N 1
ATOM 1343 C CA . LEU A 1 171 ? 0.506 6.390 -3.819 1.00 98.00 171 LEU A CA 1
ATOM 1344 C C . LEU A 1 171 ? 1.589 6.850 -4.794 1.00 98.00 171 LEU A C 1
ATOM 1346 O O . LEU A 1 171 ? 2.518 6.091 -5.062 1.00 98.00 171 LEU A O 1
ATOM 1350 N N . ALA A 1 172 ? 1.512 8.077 -5.324 1.00 96.00 172 ALA A N 1
ATOM 1351 C CA . ALA A 1 172 ? 2.476 8.527 -6.332 1.00 96.00 172 ALA A CA 1
ATOM 1352 C C . ALA A 1 172 ? 3.924 8.540 -5.801 1.00 96.00 172 ALA A C 1
ATOM 1354 O O . ALA A 1 172 ? 4.807 8.049 -6.507 1.00 96.00 172 ALA A O 1
ATOM 1355 N N . PRO A 1 173 ? 4.195 9.020 -4.568 1.00 94.56 173 PRO A N 1
ATOM 1356 C CA . PRO A 1 173 ? 5.530 8.927 -3.989 1.00 94.56 173 PRO A CA 1
ATOM 1357 C C . PRO A 1 173 ? 5.985 7.485 -3.751 1.00 94.56 173 PRO A C 1
ATOM 1359 O O . PRO A 1 173 ? 7.136 7.178 -4.027 1.00 94.56 173 PRO A O 1
ATOM 1362 N N . CYS A 1 174 ? 5.106 6.584 -3.296 1.00 95.19 174 CYS A N 1
ATOM 1363 C CA . CYS A 1 174 ? 5.478 5.182 -3.106 1.00 95.19 174 CYS A CA 1
ATOM 1364 C C . CYS A 1 174 ? 5.870 4.506 -4.426 1.00 95.19 174 CYS A C 1
ATOM 1366 O O . CYS A 1 174 ? 6.877 3.804 -4.478 1.00 95.19 174 CYS A O 1
ATOM 1368 N N . ILE A 1 175 ? 5.120 4.753 -5.504 1.00 94.50 175 ILE A N 1
ATOM 1369 C CA . ILE A 1 175 ? 5.461 4.271 -6.850 1.00 94.50 175 ILE A CA 1
ATOM 1370 C C . ILE A 1 175 ? 6.835 4.809 -7.270 1.00 94.50 175 ILE A C 1
ATOM 1372 O O . ILE A 1 175 ? 7.683 4.045 -7.727 1.00 94.50 175 ILE A O 1
ATOM 1376 N N . GLU A 1 176 ? 7.101 6.099 -7.069 1.00 91.88 176 GLU A N 1
ATOM 1377 C CA . GLU A 1 176 ? 8.395 6.690 -7.423 1.00 91.88 176 GLU A CA 1
ATOM 1378 C C . GLU A 1 176 ? 9.549 6.129 -6.574 1.00 91.88 176 GLU A C 1
ATOM 1380 O O . GLU A 1 176 ? 10.595 5.777 -7.115 1.00 91.88 176 GLU A O 1
ATOM 1385 N N . ASN A 1 177 ? 9.346 5.938 -5.269 1.00 91.75 177 ASN A N 1
ATOM 1386 C CA . ASN A 1 177 ? 10.337 5.344 -4.366 1.00 91.75 177 ASN A CA 1
ATOM 1387 C C . ASN A 1 177 ? 10.713 3.908 -4.779 1.00 91.75 177 ASN A C 1
ATOM 1389 O O . ASN A 1 177 ? 11.849 3.473 -4.597 1.00 91.75 177 ASN A O 1
ATOM 1393 N N . THR A 1 178 ? 9.795 3.171 -5.408 1.00 89.62 178 THR A N 1
ATOM 1394 C CA . THR A 1 178 ? 10.094 1.826 -5.931 1.00 89.62 178 THR A CA 1
ATOM 1395 C C . THR A 1 178 ? 10.933 1.837 -7.207 1.00 89.62 178 THR A C 1
ATOM 1397 O O . THR A 1 178 ? 11.480 0.805 -7.592 1.00 89.62 178 THR A O 1
ATOM 1400 N N . ARG A 1 179 ? 11.090 2.999 -7.857 1.00 81.75 179 ARG A N 1
ATOM 1401 C CA . ARG A 1 179 ? 11.988 3.164 -9.010 1.00 81.75 179 ARG A CA 1
ATOM 1402 C C . ARG A 1 179 ? 13.442 3.375 -8.618 1.00 81.75 179 ARG A C 1
ATOM 1404 O O . ARG A 1 179 ? 14.331 3.102 -9.419 1.00 81.75 179 ARG A O 1
ATOM 1411 N N . THR A 1 180 ? 13.671 3.890 -7.416 1.00 67.88 180 THR A N 1
ATOM 1412 C CA . THR A 1 180 ? 15.006 4.203 -6.898 1.00 67.88 180 THR A CA 1
ATOM 1413 C C . THR A 1 180 ? 15.576 3.085 -6.030 1.00 67.88 180 THR A C 1
ATOM 1415 O O . THR A 1 180 ? 16.790 3.028 -5.839 1.00 67.88 180 THR A O 1
ATOM 1418 N N . ALA A 1 181 ? 14.732 2.180 -5.531 1.00 61.06 181 ALA A N 1
ATOM 1419 C CA . ALA A 1 181 ? 15.171 0.971 -4.852 1.00 61.06 181 ALA A CA 1
ATOM 1420 C C . ALA A 1 181 ? 15.920 0.032 -5.820 1.00 61.06 181 ALA A C 1
ATOM 1422 O O . ALA A 1 181 ? 15.549 -0.092 -6.986 1.00 61.06 181 ALA A O 1
ATOM 1423 N N . GLU A 1 182 ? 16.903 -0.728 -5.322 1.00 61.75 182 GLU A N 1
ATOM 1424 C CA . GLU A 1 182 ? 17.574 -1.823 -6.063 1.00 61.75 182 GLU A CA 1
ATOM 1425 C C . GLU A 1 182 ? 16.606 -2.952 -6.503 1.00 61.75 182 GLU A C 1
ATOM 1427 O O . GLU A 1 182 ? 17.010 -3.931 -7.124 1.00 61.75 182 GLU A O 1
ATOM 1432 N N . LEU A 1 183 ? 15.316 -2.803 -6.192 1.00 61.62 183 LEU A N 1
ATOM 1433 C CA . LEU A 1 183 ? 14.218 -3.750 -6.355 1.00 61.62 183 LEU A CA 1
ATOM 1434 C C . LEU A 1 183 ? 13.239 -3.299 -7.453 1.00 61.62 183 LEU A C 1
ATOM 1436 O O . LEU A 1 183 ? 12.027 -3.474 -7.313 1.00 61.62 183 LEU A O 1
ATOM 1440 N N . PHE A 1 184 ? 13.756 -2.664 -8.512 1.00 68.81 184 PHE A N 1
ATOM 1441 C CA . PHE A 1 184 ? 12.953 -2.163 -9.628 1.00 68.81 184 PHE A CA 1
ATOM 1442 C C . PHE A 1 184 ? 12.197 -3.295 -10.332 1.00 68.81 184 PHE A C 1
ATOM 1444 O O . PHE A 1 184 ? 12.763 -4.320 -10.710 1.00 68.81 184 PHE A O 1
ATOM 1451 N N . VAL A 1 185 ? 10.916 -3.042 -10.573 1.00 77.06 185 VAL A N 1
ATOM 1452 C CA . VAL A 1 185 ? 9.994 -3.889 -11.332 1.00 77.06 185 VAL A CA 1
ATOM 1453 C C . VAL A 1 185 ? 9.300 -3.044 -12.395 1.00 77.06 185 VAL A C 1
ATOM 1455 O O . VAL A 1 185 ? 9.247 -1.816 -12.292 1.00 77.06 185 VAL A O 1
ATOM 1458 N N . GLU A 1 186 ? 8.766 -3.693 -13.429 1.00 85.19 186 GLU A N 1
ATOM 1459 C CA . GLU A 1 186 ? 8.057 -3.002 -14.507 1.00 85.19 186 GLU A CA 1
ATOM 1460 C C . GLU A 1 186 ? 6.900 -2.147 -13.974 1.00 85.19 186 GLU A C 1
ATOM 1462 O O . GLU A 1 186 ? 6.208 -2.514 -13.025 1.00 85.19 186 GLU A O 1
ATOM 1467 N N . PHE A 1 187 ? 6.644 -1.010 -14.625 1.00 87.56 187 PHE A N 1
ATOM 1468 C CA . PHE A 1 187 ? 5.609 -0.074 -14.184 1.00 87.56 187 PHE A CA 1
ATOM 1469 C C . PHE A 1 187 ? 4.214 -0.721 -14.117 1.00 87.56 187 PHE A C 1
ATOM 1471 O O . PHE A 1 187 ? 3.455 -0.426 -13.201 1.00 87.56 187 PHE A O 1
ATOM 1478 N N . GLN A 1 188 ? 3.904 -1.665 -15.016 1.00 89.81 188 GLN A N 1
ATOM 1479 C CA . GLN A 1 188 ? 2.664 -2.449 -14.955 1.00 89.81 188 GLN A CA 1
ATOM 1480 C C . GLN A 1 188 ? 2.509 -3.169 -13.611 1.00 89.81 188 GLN A C 1
ATOM 1482 O O . GLN A 1 188 ? 1.437 -3.143 -13.017 1.00 89.81 188 GLN A O 1
ATOM 1487 N N . TRP A 1 189 ? 3.584 -3.762 -13.096 1.00 91.94 189 TRP A N 1
ATOM 1488 C CA . TRP A 1 189 ? 3.573 -4.441 -11.805 1.00 91.94 189 TRP A CA 1
ATOM 1489 C C . TRP A 1 189 ? 3.327 -3.450 -10.659 1.00 91.94 189 TRP A C 1
ATOM 1491 O O . TRP A 1 189 ? 2.524 -3.730 -9.775 1.00 91.94 189 TRP A O 1
ATOM 1501 N N . GLN A 1 190 ? 3.942 -2.260 -10.706 1.00 93.69 190 GLN A N 1
ATOM 1502 C CA . GLN A 1 190 ? 3.721 -1.192 -9.714 1.00 93.69 190 GLN A CA 1
ATOM 1503 C C . GLN A 1 190 ? 2.250 -0.740 -9.684 1.00 93.69 190 GLN A C 1
ATOM 1505 O O . GLN A 1 190 ? 1.698 -0.478 -8.618 1.00 93.69 190 GLN A O 1
ATOM 1510 N N . VAL A 1 191 ? 1.597 -0.692 -10.850 1.00 95.00 191 VAL A N 1
ATOM 1511 C CA . VAL A 1 191 ? 0.166 -0.376 -10.968 1.00 95.00 191 VAL A CA 1
ATOM 1512 C C . VAL A 1 191 ? -0.707 -1.483 -10.369 1.00 95.00 191 VAL A C 1
ATOM 1514 O O . VAL A 1 191 ? -1.667 -1.170 -9.672 1.00 95.00 191 VAL A O 1
ATOM 1517 N N . GLU A 1 192 ? -0.372 -2.762 -10.558 1.00 96.06 192 GLU A N 1
ATOM 1518 C CA . GLU A 1 192 ? -1.133 -3.863 -9.941 1.00 96.06 192 GLU A CA 1
ATOM 1519 C C . GLU A 1 192 ? -1.001 -3.900 -8.407 1.00 96.06 192 GLU A C 1
ATOM 1521 O O . GLU A 1 192 ? -1.950 -4.285 -7.729 1.00 96.06 192 GLU A O 1
ATOM 1526 N N . VAL A 1 193 ? 0.100 -3.405 -7.829 1.00 97.44 193 VAL A N 1
ATOM 1527 C CA . VAL A 1 193 ? 0.194 -3.217 -6.365 1.00 97.44 193 VAL A CA 1
ATOM 1528 C C . VAL A 1 193 ? -0.853 -2.225 -5.853 1.00 97.44 193 VAL A C 1
ATOM 1530 O O . VAL A 1 193 ? -1.370 -2.383 -4.750 1.00 97.44 193 VAL A O 1
ATOM 1533 N N . VAL A 1 194 ? -1.222 -1.210 -6.642 1.00 98.44 194 VAL A N 1
ATOM 1534 C CA . VAL A 1 194 ? -2.313 -0.296 -6.263 1.00 98.44 194 VAL A CA 1
ATOM 1535 C C . VAL A 1 194 ? -3.647 -1.040 -6.186 1.00 98.44 194 VAL A C 1
ATOM 1537 O O . VAL A 1 194 ? -4.434 -0.787 -5.275 1.00 98.44 194 VAL A O 1
ATOM 1540 N N . HIS A 1 195 ? -3.883 -1.986 -7.096 1.00 98.25 195 HIS A N 1
ATOM 1541 C CA . HIS A 1 195 ? -5.074 -2.828 -7.046 1.00 98.25 195 HIS A CA 1
ATOM 1542 C C . HIS A 1 195 ? -5.082 -3.742 -5.814 1.00 98.25 195 HIS A C 1
ATOM 1544 O O . HIS A 1 195 ? -6.124 -3.927 -5.196 1.00 98.25 195 HIS A O 1
ATOM 1550 N N . ASP A 1 196 ? -3.931 -4.249 -5.367 1.00 98.50 196 ASP A N 1
ATOM 1551 C CA . ASP A 1 196 ? -3.876 -4.998 -4.102 1.00 98.50 196 ASP A CA 1
ATOM 1552 C C . ASP A 1 196 ? -4.318 -4.164 -2.905 1.00 98.50 196 ASP A C 1
ATOM 1554 O O . ASP A 1 196 ? -5.025 -4.655 -2.025 1.00 98.50 196 ASP A O 1
ATOM 1558 N N . VAL A 1 197 ? -3.920 -2.889 -2.874 1.00 98.69 197 VAL A N 1
ATOM 1559 C CA . VAL A 1 197 ? -4.353 -1.967 -1.821 1.00 98.69 197 VAL A CA 1
ATOM 1560 C C . VAL A 1 197 ? -5.874 -1.810 -1.853 1.00 98.69 197 VAL A C 1
ATOM 1562 O O . VAL A 1 197 ? -6.506 -1.878 -0.801 1.00 98.69 197 VAL A O 1
ATOM 1565 N N . GLU A 1 198 ? -6.473 -1.671 -3.038 1.00 98.31 198 GLU A N 1
ATOM 1566 C CA . GLU A 1 198 ? -7.933 -1.654 -3.223 1.00 98.31 198 GLU A CA 1
ATOM 1567 C C . GLU A 1 198 ? -8.602 -2.933 -2.688 1.00 98.31 198 GLU A C 1
ATOM 1569 O O . GLU A 1 198 ? -9.604 -2.858 -1.973 1.00 98.31 198 GLU A O 1
ATOM 1574 N N . LEU A 1 199 ? -8.035 -4.107 -2.986 1.00 98.19 199 LEU A N 1
ATOM 1575 C CA . LEU A 1 199 ? -8.541 -5.399 -2.511 1.00 98.19 199 LEU A CA 1
ATOM 1576 C C . LEU A 1 199 ? -8.466 -5.515 -0.981 1.00 98.19 199 LEU A C 1
ATOM 1578 O O . LEU A 1 199 ? -9.415 -5.972 -0.342 1.00 98.19 199 LEU A O 1
ATOM 1582 N N . ILE A 1 200 ? -7.384 -5.037 -0.363 1.00 98.50 200 ILE A N 1
ATOM 1583 C CA . ILE A 1 200 ? -7.256 -5.020 1.101 1.00 98.50 200 ILE A CA 1
ATOM 1584 C C . ILE A 1 200 ? -8.264 -4.060 1.745 1.00 98.50 200 ILE A C 1
ATOM 1586 O O . ILE A 1 200 ? -8.763 -4.336 2.837 1.00 98.50 200 ILE A O 1
ATOM 1590 N N . LEU A 1 201 ? -8.597 -2.944 1.097 1.00 98.25 201 LEU A N 1
ATOM 1591 C CA . LEU A 1 201 ? -9.541 -1.960 1.636 1.00 98.25 201 LEU A CA 1
ATOM 1592 C C . LEU A 1 201 ? -11.006 -2.435 1.620 1.00 98.25 201 LEU A C 1
ATOM 1594 O O . LEU A 1 201 ? -11.847 -1.791 2.242 1.00 98.25 201 LEU A O 1
ATOM 1598 N N . GLN A 1 202 ? -11.323 -3.581 1.008 1.00 95.06 202 GLN A N 1
ATOM 1599 C CA . GLN A 1 202 ? -12.695 -4.103 0.928 1.00 95.06 202 GLN A CA 1
ATOM 1600 C C . GLN A 1 202 ? -13.329 -4.375 2.300 1.00 95.06 202 GLN A C 1
ATOM 1602 O O . GLN A 1 202 ? -14.537 -4.196 2.484 1.00 95.06 202 GLN A O 1
ATOM 1607 N N . THR A 1 203 ? -12.546 -4.820 3.290 1.00 95.94 203 THR A N 1
ATOM 1608 C CA . THR A 1 203 ? -13.059 -5.047 4.649 1.00 95.94 203 THR A CA 1
ATOM 1609 C C . THR A 1 203 ? -12.041 -4.678 5.722 1.00 95.94 203 THR A C 1
ATOM 1611 O O . THR A 1 203 ? -10.831 -4.774 5.528 1.00 95.94 203 THR A O 1
ATOM 1614 N N . LYS A 1 204 ? -12.536 -4.326 6.915 1.00 95.56 204 LYS A N 1
ATOM 1615 C CA . LYS A 1 204 ? -11.679 -4.051 8.080 1.00 95.56 204 LYS A CA 1
ATOM 1616 C C . LYS A 1 204 ? -10.773 -5.223 8.439 1.00 95.56 204 LYS A C 1
ATOM 1618 O O . LYS A 1 204 ? -9.674 -5.000 8.927 1.00 95.56 204 LYS A O 1
ATOM 1623 N N . ASP A 1 205 ? -11.239 -6.446 8.213 1.00 96.06 205 ASP A N 1
ATOM 1624 C CA . ASP A 1 205 ? -10.506 -7.662 8.553 1.00 96.06 205 ASP A CA 1
ATOM 1625 C C . ASP A 1 205 ? -9.270 -7.838 7.668 1.00 96.06 205 ASP A C 1
ATOM 1627 O O . ASP A 1 205 ? -8.205 -8.195 8.171 1.00 96.06 205 ASP A O 1
ATOM 1631 N N . HIS A 1 206 ? -9.381 -7.520 6.373 1.00 97.75 206 HIS A N 1
ATOM 1632 C CA . HIS A 1 206 ? -8.239 -7.508 5.457 1.00 97.75 206 HIS A CA 1
ATOM 1633 C C . HIS A 1 206 ? -7.232 -6.435 5.870 1.00 97.75 206 HIS A C 1
ATOM 1635 O O . HIS A 1 206 ? -6.052 -6.732 6.057 1.00 97.75 206 HIS A O 1
ATOM 1641 N N . VAL A 1 207 ? -7.705 -5.206 6.101 1.00 98.00 207 VAL A N 1
ATOM 1642 C CA . VAL A 1 207 ? -6.853 -4.103 6.565 1.00 98.00 207 VAL A CA 1
ATOM 1643 C C . VAL A 1 207 ? -6.133 -4.475 7.864 1.00 98.00 207 VAL A C 1
ATOM 1645 O O . VAL A 1 207 ? -4.919 -4.305 7.982 1.00 98.00 207 VAL A O 1
ATOM 1648 N N . LEU A 1 208 ? -6.864 -5.015 8.842 1.00 97.06 208 LEU A N 1
ATOM 1649 C CA . LEU A 1 208 ? -6.313 -5.377 10.142 1.00 97.06 208 LEU A CA 1
ATOM 1650 C C . LEU A 1 208 ? -5.302 -6.518 10.023 1.00 97.06 208 LEU A C 1
ATOM 1652 O O . LEU A 1 208 ? -4.267 -6.456 10.679 1.00 97.06 208 LEU A O 1
ATOM 1656 N N . LYS A 1 209 ? -5.543 -7.511 9.155 1.00 97.44 209 LYS A N 1
ATOM 1657 C CA . LYS A 1 209 ? -4.573 -8.573 8.852 1.00 97.44 209 LYS A CA 1
ATOM 1658 C C . LYS A 1 209 ? -3.275 -8.018 8.276 1.00 97.44 209 LYS A C 1
ATOM 1660 O O . LYS A 1 209 ? -2.218 -8.322 8.824 1.00 97.44 209 LYS A O 1
ATOM 1665 N N . ALA A 1 210 ? -3.348 -7.167 7.252 1.00 98.06 210 ALA A N 1
ATOM 1666 C CA . ALA A 1 210 ? -2.165 -6.573 6.626 1.00 98.06 210 ALA A CA 1
ATOM 1667 C C . ALA A 1 210 ? -1.330 -5.762 7.628 1.00 98.06 210 ALA A C 1
ATOM 1669 O O . ALA A 1 210 ? -0.132 -5.992 7.795 1.00 98.06 210 ALA A O 1
ATOM 1670 N N . VAL A 1 211 ? -1.975 -4.847 8.358 1.00 98.06 211 VAL A N 1
ATOM 1671 C CA . VAL A 1 211 ? -1.290 -3.991 9.336 1.00 98.06 211 VAL A CA 1
ATOM 1672 C C . VAL A 1 211 ? -0.742 -4.811 10.508 1.00 98.06 211 VAL A C 1
ATOM 1674 O O . VAL A 1 211 ? 0.352 -4.522 10.997 1.00 98.06 211 VAL A O 1
ATOM 1677 N N . TYR A 1 212 ? -1.463 -5.840 10.962 1.00 97.12 212 TYR A N 1
ATOM 1678 C CA . TYR A 1 212 ? -1.004 -6.716 12.040 1.00 97.12 212 TYR A CA 1
ATOM 1679 C C . TYR A 1 212 ? 0.214 -7.545 11.624 1.00 97.12 212 TYR A C 1
ATOM 1681 O O . TYR A 1 212 ? 1.196 -7.584 12.363 1.00 97.12 212 TYR A O 1
ATOM 1689 N N . GLU A 1 213 ? 0.198 -8.161 10.440 1.00 96.12 213 GLU A N 1
ATOM 1690 C CA . GLU A 1 213 ? 1.363 -8.880 9.915 1.00 96.12 213 GLU A CA 1
ATOM 1691 C C . GLU A 1 213 ? 2.569 -7.948 9.801 1.00 96.12 213 GLU A C 1
ATOM 1693 O O . GLU A 1 213 ? 3.645 -8.263 10.309 1.00 96.12 213 GLU A O 1
ATOM 1698 N N . MET A 1 214 ? 2.378 -6.751 9.247 1.00 97.31 214 MET A N 1
ATOM 1699 C CA . MET A 1 214 ? 3.439 -5.752 9.153 1.00 97.31 214 MET A CA 1
ATOM 1700 C C . MET A 1 214 ? 3.963 -5.330 10.534 1.00 97.31 214 MET A C 1
ATOM 1702 O O . MET A 1 214 ? 5.172 -5.221 10.742 1.00 97.31 214 MET A O 1
ATOM 1706 N N . PHE A 1 215 ? 3.084 -5.155 11.523 1.00 97.31 215 PHE A N 1
ATOM 1707 C CA . PHE A 1 215 ? 3.485 -4.906 12.908 1.00 97.31 215 PHE A CA 1
ATOM 1708 C C . PHE A 1 215 ? 4.347 -6.046 13.476 1.00 97.31 215 PHE A C 1
ATOM 1710 O O . PHE A 1 215 ? 5.365 -5.779 14.124 1.00 97.31 215 PHE A O 1
ATOM 1717 N N . MET A 1 216 ? 3.985 -7.305 13.217 1.00 95.19 216 MET A N 1
ATOM 1718 C CA . MET A 1 216 ? 4.757 -8.469 13.664 1.00 95.19 216 MET A CA 1
ATOM 1719 C C . MET A 1 216 ? 6.140 -8.521 13.007 1.00 95.19 216 MET A C 1
ATOM 1721 O O . MET A 1 216 ? 7.137 -8.727 13.701 1.00 95.19 216 MET A O 1
ATOM 1725 N N . ILE A 1 217 ? 6.216 -8.229 11.707 1.00 95.38 217 ILE A N 1
ATOM 1726 C CA . ILE A 1 217 ? 7.471 -8.117 10.949 1.00 95.38 217 ILE A CA 1
ATOM 1727 C C . ILE A 1 217 ? 8.388 -7.059 11.581 1.00 95.38 217 ILE A C 1
ATOM 1729 O O . ILE A 1 217 ? 9.552 -7.319 11.893 1.00 95.38 217 ILE A O 1
ATOM 1733 N N . PHE A 1 218 ? 7.848 -5.873 11.864 1.00 96.94 218 PHE A N 1
ATOM 1734 C CA . PHE A 1 218 ? 8.616 -4.758 12.421 1.00 96.94 218 PHE A CA 1
ATOM 1735 C C . PHE A 1 218 ? 8.962 -4.911 13.903 1.00 96.94 218 PHE A C 1
ATOM 1737 O O . PHE A 1 218 ? 9.882 -4.236 14.378 1.00 96.94 218 PHE A O 1
ATOM 1744 N N . SER A 1 219 ? 8.251 -5.749 14.657 1.00 93.62 219 SER A N 1
ATOM 1745 C CA . SER A 1 219 ? 8.455 -5.907 16.105 1.00 93.62 219 SER A CA 1
ATOM 1746 C C . SER A 1 219 ? 9.860 -6.408 16.451 1.00 93.62 219 SER A C 1
ATOM 1748 O O . SER A 1 219 ? 10.442 -5.976 17.452 1.00 93.62 219 SER A O 1
ATOM 1750 N N . ASN A 1 220 ? 10.445 -7.217 15.566 1.00 86.06 220 ASN A N 1
ATOM 1751 C CA . ASN A 1 220 ? 11.806 -7.741 15.699 1.00 86.06 220 ASN A CA 1
ATOM 1752 C C . ASN A 1 220 ? 12.888 -6.804 15.131 1.00 86.06 220 ASN A C 1
ATOM 1754 O O . ASN A 1 220 ? 14.077 -7.085 15.255 1.00 86.06 220 ASN A O 1
ATOM 1758 N N . SER A 1 221 ? 12.505 -5.671 14.536 1.00 92.75 221 SER A N 1
ATOM 1759 C CA . SER A 1 221 ? 13.442 -4.732 13.913 1.00 92.75 221 SER A CA 1
ATOM 1760 C C . SER A 1 221 ? 13.996 -3.680 14.892 1.00 92.75 221 SER A C 1
ATOM 1762 O O . SER A 1 221 ? 13.472 -3.436 15.994 1.00 92.75 221 SER A O 1
ATOM 1764 N N . LYS A 1 222 ? 15.057 -2.987 14.454 1.00 94.62 222 LYS A N 1
ATOM 1765 C CA . LYS A 1 222 ? 15.631 -1.813 15.139 1.00 94.62 222 LYS A CA 1
ATOM 1766 C C . LYS A 1 222 ? 14.749 -0.555 15.030 1.00 94.62 222 LYS A C 1
ATOM 1768 O O . LYS A 1 222 ? 14.924 0.391 15.798 1.00 94.62 222 LYS A O 1
ATOM 1773 N N . HIS A 1 223 ? 13.768 -0.542 14.127 1.00 95.94 223 HIS A N 1
ATOM 1774 C CA . HIS A 1 223 ? 13.010 0.647 13.720 1.00 95.94 223 HIS A CA 1
ATOM 1775 C C . HIS A 1 223 ? 11.806 0.938 14.620 1.00 95.94 223 HIS A C 1
ATOM 1777 O O . HIS A 1 223 ? 10.652 0.940 14.193 1.00 95.94 223 HIS A O 1
ATOM 1783 N N . LYS A 1 224 ? 12.074 1.247 15.896 1.00 94.81 224 LYS A N 1
ATOM 1784 C CA . LYS A 1 224 ? 11.032 1.395 16.931 1.00 94.81 224 LYS A CA 1
ATOM 1785 C C . LYS A 1 224 ? 9.951 2.423 16.595 1.00 94.81 224 LYS A C 1
ATOM 1787 O O . LYS A 1 224 ? 8.802 2.230 16.979 1.00 94.81 224 LYS A O 1
ATOM 1792 N N . ARG A 1 225 ? 10.285 3.499 15.872 1.00 94.94 225 ARG A N 1
ATOM 1793 C CA . ARG A 1 225 ? 9.303 4.517 15.453 1.00 94.94 225 ARG A CA 1
ATOM 1794 C C . ARG A 1 225 ? 8.259 3.938 14.498 1.00 94.94 225 ARG A C 1
ATOM 1796 O O . ARG A 1 225 ? 7.072 4.140 14.729 1.00 94.94 225 ARG A O 1
ATOM 1803 N N . ALA A 1 226 ? 8.693 3.201 13.477 1.00 96.69 226 ALA A N 1
ATOM 1804 C CA . ALA A 1 226 ? 7.799 2.537 12.535 1.00 96.69 226 ALA A CA 1
ATOM 1805 C C . ALA A 1 226 ? 6.963 1.456 13.234 1.00 96.69 226 ALA A C 1
ATOM 1807 O O . ALA A 1 226 ? 5.746 1.432 13.075 1.00 96.69 226 ALA A O 1
ATOM 1808 N N . THR A 1 227 ? 7.571 0.662 14.127 1.00 96.81 227 THR A N 1
ATOM 1809 C CA . THR A 1 227 ? 6.840 -0.317 14.951 1.00 96.81 227 THR A CA 1
ATOM 1810 C C . THR A 1 227 ? 5.714 0.333 15.768 1.00 96.81 227 THR A C 1
ATOM 1812 O O . THR A 1 227 ? 4.612 -0.206 15.833 1.00 96.81 227 THR A O 1
ATOM 1815 N N . GLN A 1 228 ? 5.951 1.502 16.381 1.00 95.19 228 GLN A N 1
ATOM 1816 C CA . GLN A 1 228 ? 4.908 2.215 17.133 1.00 95.19 228 GLN A CA 1
ATOM 1817 C C . GLN A 1 228 ? 3.803 2.778 16.231 1.00 95.19 228 GLN A C 1
ATOM 1819 O O . GLN A 1 228 ? 2.641 2.748 16.628 1.00 95.19 228 GLN A O 1
ATOM 1824 N N . LYS A 1 229 ? 4.132 3.255 15.022 1.00 95.31 229 LYS A N 1
ATOM 1825 C CA . LYS A 1 229 ? 3.115 3.670 14.040 1.00 95.31 229 LYS A CA 1
ATOM 1826 C C . LYS A 1 229 ? 2.234 2.489 13.646 1.00 95.31 229 LYS A C 1
ATOM 1828 O O . LYS A 1 229 ? 1.020 2.593 13.736 1.00 95.31 229 LYS A O 1
ATOM 1833 N N . LEU A 1 230 ? 2.828 1.349 13.302 1.00 97.38 230 LEU A N 1
ATOM 1834 C CA . LEU A 1 230 ? 2.078 0.142 12.950 1.00 97.38 230 LEU A CA 1
ATOM 1835 C C . LEU A 1 230 ? 1.188 -0.322 14.104 1.00 97.38 230 LEU A C 1
ATOM 1837 O O . LEU A 1 230 ? 0.005 -0.567 13.898 1.00 97.38 230 LEU A O 1
ATOM 1841 N N . LYS A 1 231 ? 1.705 -0.325 15.340 1.00 96.31 231 LYS A N 1
ATOM 1842 C CA . LYS A 1 231 ? 0.900 -0.591 16.541 1.00 96.31 231 LYS A CA 1
ATOM 1843 C C . LYS A 1 231 ? -0.296 0.361 16.663 1.00 96.31 231 LYS A C 1
ATOM 1845 O O . LYS A 1 231 ? -1.389 -0.079 17.012 1.00 96.31 231 LYS A O 1
ATOM 1850 N N . PHE A 1 232 ? -0.096 1.651 16.396 1.00 96.06 232 PHE A N 1
ATOM 1851 C CA . PHE A 1 232 ? -1.179 2.633 16.391 1.00 96.06 232 PHE A CA 1
ATOM 1852 C C . PHE A 1 232 ? -2.238 2.284 15.336 1.00 96.06 232 PHE A C 1
ATOM 1854 O O . PHE A 1 232 ? -3.422 2.293 15.656 1.00 96.06 232 PHE A O 1
ATOM 1861 N N . PHE A 1 233 ? -1.835 1.909 14.118 1.00 96.94 233 PHE A N 1
ATOM 1862 C CA . PHE A 1 233 ? -2.779 1.475 13.083 1.00 96.94 233 PHE A CA 1
ATOM 1863 C C . PHE A 1 233 ? -3.504 0.174 13.460 1.00 96.94 233 PHE A C 1
ATOM 1865 O O . PHE A 1 233 ? -4.715 0.114 13.279 1.00 96.94 233 PHE A O 1
ATOM 1872 N N . VAL A 1 234 ? -2.836 -0.815 14.073 1.00 97.38 234 VAL A N 1
ATOM 1873 C CA . VAL A 1 234 ? -3.506 -2.019 14.616 1.00 97.38 234 VAL A CA 1
ATOM 1874 C C . VAL A 1 234 ? -4.614 -1.627 15.601 1.00 97.38 234 VAL A C 1
ATOM 1876 O O . VAL A 1 234 ? -5.706 -2.186 15.552 1.00 97.38 234 VAL A O 1
ATOM 1879 N N . ALA A 1 235 ? -4.355 -0.644 16.468 1.00 96.94 235 ALA A N 1
ATOM 1880 C CA . ALA A 1 235 ? -5.327 -0.147 17.441 1.00 96.94 235 ALA A CA 1
ATOM 1881 C C . ALA A 1 235 ? -6.467 0.676 16.811 1.00 96.94 235 ALA A C 1
ATOM 1883 O O . ALA A 1 235 ? -7.594 0.658 17.304 1.00 96.94 235 ALA A O 1
ATOM 1884 N N . TRP A 1 236 ? -6.173 1.416 15.740 1.00 96.56 236 TRP A N 1
ATOM 1885 C CA . TRP A 1 236 ? -7.101 2.342 15.092 1.00 96.56 236 TRP A CA 1
ATOM 1886 C C . TRP A 1 236 ? -8.027 1.675 14.070 1.00 96.56 236 TRP A C 1
ATOM 1888 O O . TRP A 1 236 ? -9.211 1.986 14.045 1.00 96.56 236 TRP A O 1
ATOM 1898 N N . VAL A 1 237 ? -7.539 0.737 13.253 1.00 96.81 237 VAL A N 1
ATOM 1899 C CA . VAL A 1 237 ? -8.321 0.122 12.160 1.00 96.81 237 VAL A CA 1
ATOM 1900 C C . VAL A 1 237 ? -9.705 -0.391 12.596 1.00 96.81 237 VAL A C 1
ATOM 1902 O O . VAL A 1 237 ? -10.667 -0.151 11.866 1.00 96.81 237 VAL A O 1
ATOM 1905 N N . PRO A 1 238 ? -9.898 -1.018 13.776 1.00 95.00 238 PRO A N 1
ATOM 1906 C CA . PRO A 1 238 ? -11.234 -1.418 14.221 1.00 95.00 238 PRO A CA 1
ATOM 1907 C C . PRO A 1 238 ? -12.251 -0.264 14.306 1.00 95.00 238 PRO A C 1
ATOM 1909 O O . PRO A 1 238 ? -13.446 -0.487 14.074 1.00 95.00 238 PRO A O 1
ATOM 1912 N N . SER A 1 239 ? -11.797 0.962 14.604 1.00 94.12 239 SER A N 1
ATOM 1913 C CA . SER A 1 239 ? -12.649 2.145 14.767 1.00 94.12 239 SER A CA 1
ATOM 1914 C C . SER A 1 239 ? -12.989 2.866 13.461 1.00 94.12 239 SER A C 1
ATOM 1916 O O . SER A 1 239 ? -13.916 3.678 13.470 1.00 94.12 239 SER A O 1
ATOM 1918 N N . ILE A 1 240 ? -12.333 2.538 12.336 1.00 94.19 240 ILE A N 1
ATOM 1919 C CA . ILE A 1 240 ? -12.698 3.099 11.025 1.00 94.19 240 ILE A CA 1
ATOM 1920 C C . ILE A 1 240 ? -14.168 2.791 10.740 1.00 94.19 240 ILE A C 1
ATOM 1922 O O . ILE A 1 240 ? -14.635 1.686 11.006 1.00 94.19 240 ILE A O 1
ATOM 1926 N N . ASN A 1 241 ? -14.961 3.732 10.246 1.00 94.00 241 ASN A N 1
ATOM 1927 C CA . ASN A 1 241 ? -16.360 3.418 9.944 1.00 94.00 241 ASN A CA 1
ATOM 1928 C C . ASN A 1 241 ? -16.492 2.834 8.525 1.00 94.00 241 ASN A C 1
ATOM 1930 O O . ASN A 1 241 ? -15.627 3.032 7.677 1.00 94.00 241 ASN A O 1
ATOM 1934 N N . LYS A 1 242 ? -17.582 2.100 8.258 1.00 95.44 242 LYS A N 1
ATOM 1935 C CA . LYS A 1 242 ? -17.779 1.424 6.964 1.00 95.44 242 LYS A CA 1
ATOM 1936 C C . LYS A 1 242 ? -17.772 2.403 5.782 1.00 95.44 242 LYS A C 1
ATOM 1938 O O . LYS A 1 242 ? -17.142 2.113 4.780 1.00 95.44 242 LYS A O 1
ATOM 1943 N N . LYS A 1 243 ? -18.423 3.564 5.922 1.00 96.69 243 LYS A N 1
ATOM 1944 C CA . LYS A 1 243 ? -18.520 4.566 4.848 1.00 96.69 243 LYS A CA 1
ATOM 1945 C C . LYS A 1 243 ? -17.171 5.201 4.519 1.00 96.69 243 LYS A C 1
ATOM 1947 O O . LYS A 1 243 ? -16.901 5.500 3.369 1.00 96.69 243 LYS A O 1
ATOM 1952 N N . GLU A 1 244 ? -16.346 5.438 5.532 1.00 95.81 244 GLU A N 1
ATOM 1953 C CA . GLU A 1 244 ? -14.989 5.961 5.368 1.00 95.81 244 GLU A CA 1
ATOM 1954 C C . GLU A 1 244 ? -14.084 4.946 4.666 1.00 95.81 244 GLU A C 1
ATOM 1956 O O . GLU A 1 244 ? -13.321 5.330 3.784 1.00 95.81 244 GLU A O 1
ATOM 1961 N N . LEU A 1 245 ? -14.222 3.660 5.006 1.00 97.25 245 LEU A N 1
ATOM 1962 C CA . LEU A 1 245 ? -13.503 2.580 4.335 1.00 97.25 245 LEU A CA 1
ATOM 1963 C C . LEU A 1 245 ? -13.962 2.393 2.874 1.00 97.25 245 LEU A C 1
ATOM 1965 O O . LEU A 1 245 ? -13.127 2.290 1.984 1.00 97.25 245 LEU A O 1
ATOM 1969 N N . GLU A 1 246 ? -15.273 2.409 2.617 1.00 97.75 246 GLU A N 1
ATOM 1970 C CA . GLU A 1 246 ? -15.834 2.374 1.254 1.00 97.75 246 GLU A CA 1
ATOM 1971 C C . GLU A 1 246 ? -15.324 3.569 0.434 1.00 97.75 246 GLU A C 1
ATOM 1973 O O . GLU A 1 246 ? -14.777 3.389 -0.648 1.00 97.75 246 GLU A O 1
ATOM 1978 N N . LYS A 1 247 ? -15.380 4.780 1.004 1.00 97.75 247 LYS A N 1
ATOM 1979 C CA . LYS A 1 247 ? -14.891 5.999 0.353 1.00 97.75 247 LYS A CA 1
ATOM 1980 C C . LYS A 1 247 ? -13.412 5.900 -0.038 1.00 97.75 247 LYS A C 1
ATOM 1982 O O . LYS A 1 247 ? -13.065 6.239 -1.163 1.00 97.75 247 LYS A O 1
ATOM 1987 N N . ILE A 1 248 ? -12.532 5.483 0.879 1.00 98.06 248 ILE A N 1
ATOM 1988 C CA . ILE A 1 248 ? -11.096 5.406 0.569 1.00 98.06 248 ILE A CA 1
ATOM 1989 C C . ILE A 1 248 ? -10.808 4.301 -0.459 1.00 98.06 248 ILE A C 1
ATOM 1991 O O . ILE A 1 248 ? -9.935 4.481 -1.301 1.00 98.06 248 ILE A O 1
ATOM 1995 N N . SER A 1 249 ? -11.564 3.196 -0.435 1.00 98.38 249 SER A N 1
ATOM 1996 C CA . SER A 1 249 ? -11.480 2.143 -1.454 1.00 98.38 249 SER A CA 1
ATOM 1997 C C . SER A 1 249 ? -11.867 2.665 -2.840 1.00 98.38 249 SER A C 1
ATOM 1999 O O . SER A 1 249 ? -11.144 2.410 -3.800 1.00 98.38 249 SER A O 1
ATOM 2001 N N . ASP A 1 250 ? -12.961 3.426 -2.944 1.00 98.50 250 ASP A N 1
ATOM 2002 C CA . ASP A 1 250 ? -13.419 4.016 -4.207 1.00 98.50 250 ASP A CA 1
ATOM 2003 C C . ASP A 1 250 ? -12.387 5.0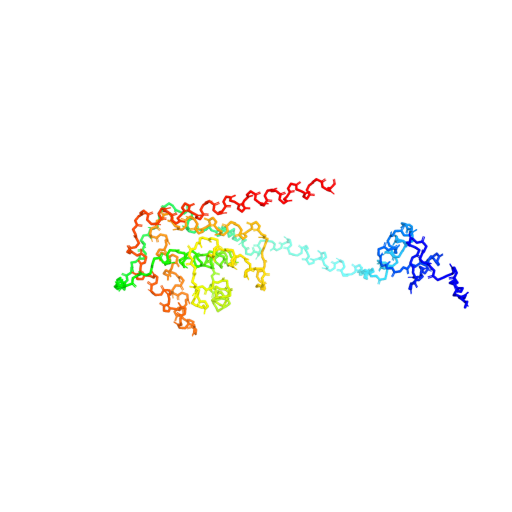10 -4.768 1.00 98.50 250 ASP A C 1
ATOM 2005 O O . ASP A 1 250 ? -12.050 4.963 -5.950 1.00 98.50 250 ASP A O 1
ATOM 2009 N N . GLU A 1 251 ? -11.805 5.868 -3.921 1.00 98.56 251 GLU A N 1
ATOM 2010 C CA . GLU A 1 251 ? -10.761 6.808 -4.352 1.00 98.56 251 GLU A CA 1
ATOM 2011 C C . GLU A 1 251 ? -9.479 6.084 -4.826 1.00 98.56 251 GLU A C 1
ATOM 2013 O O . GLU A 1 251 ? -8.825 6.531 -5.775 1.00 98.56 251 GLU A O 1
ATOM 2018 N N . VAL A 1 252 ? -9.107 4.956 -4.200 1.00 98.75 252 VAL A N 1
ATOM 2019 C CA . VAL A 1 252 ? -7.995 4.105 -4.673 1.00 98.75 252 VAL A CA 1
ATOM 2020 C C . VAL A 1 252 ? -8.335 3.465 -6.018 1.00 98.75 252 VAL A C 1
ATOM 2022 O O . VAL A 1 252 ? -7.490 3.476 -6.914 1.00 98.75 252 VAL A O 1
ATOM 2025 N N . HIS A 1 253 ? -9.563 2.972 -6.193 1.00 98.56 253 HIS A N 1
ATOM 2026 C CA . HIS A 1 253 ? -10.032 2.392 -7.451 1.00 98.56 253 HIS A CA 1
ATOM 2027 C C . HIS A 1 253 ? -9.996 3.403 -8.611 1.00 98.56 253 HIS A C 1
ATOM 2029 O O . HIS A 1 253 ? -9.524 3.092 -9.711 1.00 98.56 253 HIS A O 1
ATOM 2035 N N . GLU A 1 254 ? -10.445 4.640 -8.375 1.00 98.50 254 GLU A N 1
ATOM 2036 C CA . GLU A 1 254 ? -10.364 5.725 -9.359 1.00 98.50 254 GLU A CA 1
ATOM 2037 C C . GLU A 1 254 ? -8.909 6.005 -9.759 1.00 98.50 254 GLU A C 1
ATOM 2039 O O . GLU A 1 254 ? -8.587 6.121 -10.949 1.00 98.50 254 GLU A O 1
ATOM 2044 N N . TYR A 1 255 ? -8.005 6.057 -8.776 1.00 98.44 255 TYR A N 1
ATOM 2045 C CA . TYR A 1 255 ? -6.583 6.259 -9.032 1.00 98.44 255 TYR A CA 1
ATOM 2046 C C . TYR A 1 255 ? -5.966 5.092 -9.819 1.00 98.44 255 TYR A C 1
ATOM 2048 O O . TYR A 1 255 ? -5.294 5.336 -10.825 1.00 98.44 255 TYR A O 1
ATOM 2056 N N . TYR A 1 256 ? -6.246 3.840 -9.444 1.00 98.19 256 TYR A N 1
ATOM 2057 C CA . TYR A 1 256 ? -5.824 2.643 -10.183 1.00 98.19 256 TYR A CA 1
ATOM 2058 C C . TYR A 1 256 ? -6.293 2.680 -11.640 1.00 98.19 256 TYR A C 1
ATOM 2060 O O . TYR A 1 256 ? -5.491 2.527 -12.564 1.00 98.19 256 TYR A O 1
ATOM 2068 N N . THR A 1 257 ? -7.577 2.968 -11.861 1.00 97.75 257 THR A N 1
ATOM 2069 C CA . THR A 1 257 ? -8.161 3.057 -13.204 1.00 97.75 257 THR A CA 1
ATOM 2070 C C . THR A 1 257 ? -7.464 4.133 -14.036 1.00 97.75 257 THR A C 1
ATOM 2072 O O . THR A 1 257 ? -7.142 3.904 -15.204 1.00 97.75 257 THR A O 1
ATOM 2075 N N . SER A 1 258 ? -7.146 5.285 -13.435 1.00 97.38 258 SER A N 1
ATOM 2076 C CA . SER A 1 258 ? -6.405 6.353 -14.116 1.00 97.38 258 SER A CA 1
ATOM 2077 C C . SER A 1 258 ? -4.994 5.919 -14.545 1.00 97.38 258 SER A C 1
ATOM 2079 O O . SER A 1 258 ? -4.566 6.220 -15.662 1.00 97.38 258 SER A O 1
ATOM 2081 N N . LEU A 1 259 ? -4.292 5.151 -13.702 1.00 95.81 259 LEU A N 1
ATOM 2082 C CA . LEU A 1 259 ? -2.969 4.606 -14.014 1.00 95.81 259 LEU A CA 1
ATOM 2083 C C . LEU A 1 259 ? -3.035 3.552 -15.122 1.00 95.81 259 LEU A C 1
ATOM 2085 O O . LEU A 1 259 ? -2.190 3.549 -16.016 1.00 95.81 259 LEU A O 1
ATOM 2089 N N . ARG A 1 260 ? -4.057 2.690 -15.104 1.00 94.75 260 ARG A N 1
ATOM 2090 C CA . ARG A 1 260 ? -4.297 1.679 -16.144 1.00 94.75 260 ARG A CA 1
ATOM 2091 C C . ARG A 1 260 ? -4.552 2.313 -17.511 1.00 94.75 260 ARG A C 1
ATOM 2093 O O . ARG A 1 260 ? -4.000 1.841 -18.501 1.00 94.75 260 ARG A O 1
ATOM 2100 N N . VAL A 1 261 ? -5.338 3.390 -17.574 1.00 93.88 261 VAL A N 1
ATOM 2101 C CA . VAL A 1 261 ? -5.555 4.148 -18.822 1.00 93.88 261 VAL A CA 1
ATOM 2102 C C . VAL A 1 261 ? -4.244 4.749 -19.321 1.00 93.88 261 VAL A C 1
ATOM 2104 O O . VAL A 1 261 ? -3.885 4.551 -20.479 1.00 93.88 261 VAL A O 1
ATOM 2107 N N . TYR A 1 262 ? -3.484 5.405 -18.439 1.00 90.94 262 TYR A N 1
ATOM 2108 C CA . TYR A 1 262 ? -2.173 5.954 -18.792 1.00 90.94 262 TYR A CA 1
ATOM 2109 C C . TYR A 1 262 ? -1.227 4.879 -19.349 1.00 90.94 262 TYR A C 1
ATOM 2111 O O . TYR A 1 262 ? -0.536 5.106 -20.341 1.00 90.94 262 TYR A O 1
ATOM 2119 N N . LEU A 1 263 ? -1.222 3.690 -18.747 1.00 89.31 263 LEU A N 1
ATOM 2120 C CA . LEU A 1 263 ? -0.404 2.574 -19.197 1.00 89.31 263 LEU A CA 1
ATOM 2121 C C . LEU A 1 263 ? -0.800 2.088 -20.599 1.00 89.31 263 LEU A C 1
ATOM 2123 O O . LEU A 1 263 ? 0.079 1.858 -21.428 1.00 89.31 263 LEU A O 1
ATOM 2127 N N . LEU A 1 264 ? -2.098 1.971 -20.890 1.00 87.06 264 LEU A N 1
ATOM 2128 C CA . LEU A 1 264 ? -2.588 1.620 -22.228 1.00 87.06 264 LEU A CA 1
ATOM 2129 C C . LEU A 1 264 ? -2.194 2.673 -23.275 1.00 87.06 264 LEU A C 1
ATOM 2131 O O . LEU A 1 264 ? -1.756 2.317 -24.370 1.00 87.06 264 LEU A O 1
ATOM 2135 N N . ASP A 1 265 ? -2.279 3.958 -22.925 1.00 84.94 265 ASP A N 1
ATOM 2136 C CA . ASP A 1 265 ? -1.902 5.057 -23.816 1.00 84.94 265 ASP A CA 1
ATOM 2137 C C . ASP A 1 265 ? -0.407 5.032 -24.165 1.00 84.94 265 ASP A C 1
ATOM 2139 O O . ASP A 1 265 ? -0.047 5.254 -25.324 1.00 84.94 265 ASP A O 1
ATOM 2143 N N . VAL A 1 266 ? 0.470 4.739 -23.199 1.00 79.75 266 VAL A N 1
ATOM 2144 C CA . VAL A 1 266 ? 1.919 4.604 -23.438 1.00 79.75 266 VAL A CA 1
ATOM 2145 C C . VAL A 1 266 ? 2.202 3.441 -24.392 1.00 79.75 266 VAL A C 1
ATOM 2147 O O . VAL A 1 266 ? 2.839 3.649 -25.424 1.00 79.75 266 VAL A O 1
ATOM 2150 N N . HIS A 1 267 ? 1.633 2.260 -24.130 1.00 76.44 267 HIS A N 1
ATOM 2151 C CA . HIS A 1 267 ? 1.812 1.096 -25.004 1.00 76.44 267 HIS A CA 1
ATOM 2152 C C . HIS A 1 267 ? 1.276 1.341 -26.425 1.00 76.44 267 HIS A C 1
ATOM 2154 O O . HIS A 1 267 ? 1.888 0.912 -27.402 1.00 76.44 267 HIS A O 1
ATOM 2160 N N . SER A 1 268 ? 0.157 2.062 -26.568 1.00 70.19 268 SER A N 1
ATOM 2161 C CA . SER A 1 268 ? -0.406 2.389 -27.886 1.00 70.19 268 SER A CA 1
ATOM 2162 C C . SER A 1 268 ? 0.519 3.283 -28.721 1.00 70.19 268 SER A C 1
ATOM 2164 O O . SER A 1 268 ? 0.619 3.111 -29.938 1.00 70.19 268 SER A O 1
ATOM 2166 N N . LYS A 1 269 ? 1.239 4.205 -28.069 1.00 68.25 269 LYS A N 1
ATOM 2167 C CA . LYS A 1 269 ? 2.205 5.087 -28.730 1.00 68.25 269 LYS A CA 1
ATOM 2168 C C . LYS A 1 269 ? 3.431 4.305 -29.179 1.00 68.25 269 LYS A C 1
ATOM 2170 O O . LYS A 1 269 ? 3.836 4.479 -30.324 1.00 68.25 269 LYS A O 1
ATOM 2175 N N . ASP A 1 270 ? 3.947 3.395 -28.360 1.00 59.50 270 ASP A N 1
ATOM 2176 C CA . ASP A 1 270 ? 5.118 2.583 -28.715 1.00 59.50 270 ASP A CA 1
ATOM 2177 C C . ASP A 1 270 ? 4.857 1.650 -29.913 1.00 59.50 270 ASP A C 1
ATOM 2179 O O . ASP A 1 270 ? 5.732 1.468 -30.757 1.00 59.50 270 ASP A O 1
ATOM 2183 N N . ILE A 1 271 ? 3.630 1.136 -30.064 1.00 57.69 271 ILE A N 1
ATOM 2184 C CA . ILE A 1 271 ? 3.233 0.300 -31.215 1.00 57.69 271 ILE A CA 1
ATOM 2185 C C . ILE A 1 271 ? 3.093 1.130 -32.505 1.00 57.69 271 ILE A C 1
ATOM 2187 O O . ILE A 1 271 ? 3.337 0.626 -33.598 1.00 57.69 271 ILE A O 1
ATOM 2191 N N . SER A 1 272 ? 2.734 2.413 -32.404 1.00 50.53 272 SER A N 1
ATOM 2192 C CA . SER A 1 272 ? 2.551 3.295 -33.569 1.00 50.53 272 SER A CA 1
ATOM 2193 C C . SER A 1 272 ? 3.854 3.816 -34.204 1.00 50.53 272 SER A C 1
ATOM 2195 O O . SER A 1 272 ? 3.803 4.441 -35.263 1.00 50.53 272 SER A O 1
ATOM 2197 N N . PHE A 1 273 ? 5.011 3.542 -33.589 1.00 46.19 273 PHE A N 1
ATOM 2198 C CA . PHE A 1 273 ? 6.347 3.896 -34.094 1.00 46.19 273 PHE A CA 1
ATOM 2199 C C . PHE A 1 273 ? 7.196 2.678 -34.527 1.00 46.19 273 PHE A C 1
ATOM 2201 O O . PHE A 1 273 ? 8.392 2.843 -34.783 1.00 46.19 273 PHE A O 1
ATOM 2208 N N . GLY A 1 274 ? 6.596 1.481 -34.605 1.00 36.94 274 GLY A N 1
ATOM 2209 C CA . GLY A 1 274 ? 7.231 0.231 -35.055 1.00 36.94 274 GLY A CA 1
ATOM 2210 C C . GLY A 1 274 ? 7.084 -0.053 -36.545 1.00 36.94 274 GLY A C 1
ATOM 2211 O O . GLY A 1 274 ? 5.999 0.228 -37.099 1.00 36.94 274 GLY A O 1
#

Sequence (274 aa):
MEKTDIDLTDLCDVCHKKAMYSCPNCGARYCSNECFKKHSVSCVNKFASNSLKTMAAPRVSTEVILTTQKLLANMDANKSEIMPSQEIEPWKAWWEEKFIVNPPQSIYPPPDNVSPLLPYHLVDILYSYCYILRLYNGDISFDILGAVESMLSISNVLEGKPNLNSIKESLAPCIENTRTAELFVEFQWQVEVVHDVELILQTKDHVLKAVYEMFMIFSNSKHKRATQKLKFFVAWVPSINKKELEKISDEVHEYYTSLRVYLLDVHSKDISFG

Radius of gyration: 29.43 Å; Cα contacts (8 Å, |Δi|>4): 249; chains: 1; bounding box: 58×84×69 Å

Foldseek 3Di:
DDDPPPPQVQAQPQPRHGFDDAQPPPRGTHNDVVSVVVVDVVSVVVVVVVVCVVVDDPDDDPVVVVVVVVVVVVCVVCVVVPDPPPPDPQQDDPLVDPDDDPFDAQPDAADPDDDPCVLLLLLLLQLLLLVLCVLVSNDCPVPLPVSLVSSCLLRPSLVHPDPDDANCSRLVSSLVSCCVDPSHDDSVVSLVSLVSSLSLLQDLSSSLRSLVVVLVSCVPDPSVSSNVVSSNSNNHSVVQDPVNSVVSSVRSVVVSVVSVVVVVVVVVVVVVVD

pLDDT: mean 86.68, std 13.5, range [35.88, 98.81]